Protein AF-A0A7S0X0S8-F1 (afdb_monomer_lite)

Foldseek 3Di:
DVLLPPCVPCPVVLVVLLVLCVDPLNVQLCQQVLVVLVVVLVVVVVPDPDDDLLVSLLLSLLVSLCQAFQVQDQDDPVSSVLLVVLLVLLVQLVPDDPDCDPPDSVVSNVVSLVVQLVRSLVRLVVLLVVLVVPPDQLDQSPDRDRYSSNNSSSVCSNVVHDDDSSVSSSSSSVSSNVSSPVSSVVSSVVVVCCVVPVVVVVVVVVLLVVLCVVPNPGRGPSSVVSSD

Sequence (228 aa):
MRFLANVDGMRMPMRRTLLTALTTEALTGYAAKIAAIAADNVAYLAAQDKWELSFECRKWGMAFANTLLAGLDVKSEEEAARLRADLGLFFDGLITFDIDLPGTPLRKAMDARERLLARIRASVQGQLDEIVAEKEPAVPGVKPRKNMLGYIIDANRANGEEVNVEFMAGLALGVLQAGTDTSSAGFNGLMVMMGQMPEVMARVREEQRAVVAEHGPSITKASLDASK

InterPro domains:
  IPR001128 Cytochrome P450 [PF00067] (13-216)
  IPR003650 Orange domain [PS51054] (1-22)
  IPR036396 Cytochrome P450 superfamily [G3DSA:1.10.630.10] (3-227)
  IPR036396 Cytochrome P450 superfamily [SSF48264] (12-224)

Secondary structure (DSSP, 8-state):
--TTTTTTTTHHHHHHHHHTTSSHHHHHHHHHHHHHHHHHHHHHHHT-S---HHHHHHHHHHHHHIIIII-----SHHHHHHHHHHHHHHHHGGGS-S---TTSHHHHHHHHHHHHHHHHHHHHHHHHHHHHH--S---TTTSPPSSHHHHHHHHHHHTT----HHHHHHHHHHHHHHHHHHHHHHHHHHHHHHHH-HHHHHHHHHHHHHHHHHH-SS--HHHHHT--

Organism: NCBI:txid1034604

pLDDT: mean 85.01, std 11.29, range [38.91, 96.31]

Radius of gyration: 19.45 Å; chains: 1; bounding box: 52×46×49 Å

Structure (mmCIF, N/CA/C/O backbone):
data_AF-A0A7S0X0S8-F1
#
_entry.id   AF-A0A7S0X0S8-F1
#
loop_
_atom_site.group_PDB
_atom_site.id
_atom_site.type_symbol
_atom_site.label_atom_id
_atom_site.label_alt_id
_atom_site.label_comp_id
_atom_site.label_asym_id
_atom_site.label_entity_id
_atom_site.label_seq_id
_atom_site.pdbx_PDB_ins_code
_atom_site.Cartn_x
_atom_site.Cartn_y
_atom_site.Cartn_z
_atom_site.occupancy
_atom_site.B_iso_or_equiv
_atom_site.auth_seq_id
_atom_site.auth_comp_id
_atom_site.auth_asym_id
_atom_site.auth_atom_id
_atom_site.pdbx_PDB_model_num
ATOM 1 N N . MET A 1 1 ? 4.130 -22.824 -7.018 1.00 42.56 1 MET A N 1
ATOM 2 C CA . MET A 1 1 ? 4.979 -21.784 -6.376 1.00 42.56 1 MET A CA 1
ATOM 3 C C . MET A 1 1 ? 5.940 -21.074 -7.350 1.00 42.56 1 MET A C 1
ATOM 5 O O . MET A 1 1 ? 6.861 -20.407 -6.904 1.00 42.56 1 MET A O 1
ATOM 9 N N . ARG A 1 2 ? 5.721 -21.152 -8.676 1.00 44.91 2 ARG A N 1
ATOM 10 C CA . ARG A 1 2 ? 6.559 -20.503 -9.708 1.00 44.91 2 ARG A CA 1
ATOM 11 C C . ARG A 1 2 ? 6.252 -19.002 -9.890 1.00 44.91 2 ARG A C 1
ATOM 13 O O . ARG A 1 2 ? 7.107 -18.258 -10.349 1.00 44.91 2 ARG A O 1
ATOM 20 N N . PHE A 1 3 ? 5.069 -18.554 -9.452 1.00 45.69 3 PHE A N 1
ATOM 21 C CA . PHE A 1 3 ? 4.588 -17.166 -9.559 1.00 45.69 3 PHE A CA 1
ATOM 22 C C . PHE A 1 3 ? 5.376 -16.126 -8.756 1.00 45.69 3 PHE A C 1
ATOM 24 O O . PHE A 1 3 ? 5.427 -14.968 -9.156 1.00 45.69 3 PHE A O 1
ATOM 31 N N . LEU A 1 4 ? 5.992 -16.536 -7.645 1.00 44.84 4 LEU A N 1
ATOM 32 C CA . LEU A 1 4 ? 6.798 -15.668 -6.778 1.00 44.84 4 LEU A CA 1
ATOM 33 C C . LEU A 1 4 ? 8.305 -15.951 -6.894 1.00 44.84 4 LEU A C 1
ATOM 35 O O . LEU A 1 4 ? 9.105 -15.229 -6.311 1.00 44.84 4 LEU A O 1
ATOM 39 N N . ALA A 1 5 ? 8.696 -17.018 -7.601 1.00 41.25 5 ALA A N 1
ATOM 40 C CA . ALA A 1 5 ? 10.018 -17.630 -7.462 1.00 41.25 5 ALA A CA 1
ATOM 41 C C . ALA A 1 5 ? 11.011 -17.304 -8.585 1.00 41.25 5 ALA A C 1
ATOM 43 O O . ALA A 1 5 ? 12.163 -17.703 -8.488 1.00 41.25 5 ALA A O 1
ATOM 44 N N . ASN A 1 6 ? 10.641 -16.539 -9.616 1.00 43.75 6 ASN A N 1
ATOM 45 C CA . ASN A 1 6 ? 11.620 -16.118 -10.629 1.00 43.75 6 ASN A CA 1
ATOM 46 C C . ASN A 1 6 ? 12.421 -14.881 -10.175 1.00 43.75 6 ASN A C 1
ATOM 48 O O . ASN A 1 6 ? 12.570 -13.905 -10.903 1.00 43.75 6 ASN A O 1
ATOM 52 N N . VAL A 1 7 ? 12.884 -14.918 -8.923 1.00 49.41 7 VAL A N 1
ATOM 53 C CA . VAL A 1 7 ? 13.739 -13.900 -8.300 1.00 49.41 7 VAL A CA 1
ATOM 54 C C . VAL A 1 7 ? 14.900 -14.542 -7.528 1.00 49.41 7 VAL A C 1
ATOM 56 O O . VAL A 1 7 ? 15.458 -13.936 -6.606 1.00 49.41 7 VAL A O 1
ATOM 59 N N . ASP A 1 8 ? 15.256 -15.781 -7.872 1.00 38.91 8 ASP A N 1
ATOM 60 C CA . ASP A 1 8 ? 16.399 -16.486 -7.295 1.00 38.91 8 ASP A CA 1
ATOM 61 C C . ASP A 1 8 ? 17.688 -15.727 -7.649 1.00 38.91 8 ASP A C 1
ATOM 63 O O . ASP A 1 8 ? 18.199 -15.781 -8.762 1.00 38.91 8 ASP A O 1
ATOM 67 N N . GLY A 1 9 ? 18.141 -14.914 -6.688 1.00 46.72 9 GLY A N 1
ATOM 68 C CA . GLY A 1 9 ? 19.240 -13.954 -6.822 1.00 46.72 9 GLY A CA 1
ATOM 69 C C . GLY A 1 9 ? 18.932 -12.545 -6.290 1.00 46.72 9 GLY A C 1
ATOM 70 O O . GLY A 1 9 ? 19.860 -11.836 -5.913 1.00 46.72 9 GLY A O 1
ATOM 71 N N . MET A 1 10 ? 17.656 -12.138 -6.169 1.00 51.69 10 MET A N 1
ATOM 72 C CA . MET A 1 10 ? 17.281 -10.759 -5.779 1.00 51.69 10 MET A CA 1
ATOM 73 C C . MET A 1 10 ? 16.542 -10.626 -4.437 1.00 51.69 10 MET A C 1
ATOM 75 O O . MET A 1 10 ? 16.159 -9.520 -4.061 1.00 51.69 10 MET A O 1
ATOM 79 N N . ARG A 1 11 ? 16.375 -11.706 -3.659 1.00 52.84 11 ARG A N 1
ATOM 80 C CA . ARG A 1 11 ? 15.693 -11.662 -2.343 1.00 52.84 11 ARG A CA 1
ATOM 81 C C . ARG A 1 11 ? 16.303 -10.656 -1.353 1.00 52.84 11 ARG A C 1
ATOM 83 O O . ARG A 1 11 ? 15.566 -9.938 -0.680 1.00 52.84 11 ARG A O 1
ATOM 90 N N . MET A 1 12 ? 17.633 -10.593 -1.264 1.00 45.28 12 MET A N 1
ATOM 91 C CA . MET A 1 12 ? 18.337 -9.653 -0.377 1.00 45.28 12 MET A CA 1
ATOM 92 C C . MET A 1 12 ? 18.290 -8.199 -0.885 1.00 45.28 12 MET A C 1
ATOM 94 O O . MET A 1 12 ? 17.945 -7.326 -0.084 1.00 45.28 12 MET A O 1
ATOM 98 N N . PRO A 1 13 ? 18.532 -7.920 -2.186 1.00 66.88 13 PRO A N 1
ATOM 99 C CA . PRO A 1 13 ? 18.247 -6.614 -2.783 1.00 66.88 13 PRO A CA 1
ATOM 100 C C . PRO A 1 13 ? 16.814 -6.137 -2.515 1.00 66.88 13 PRO A C 1
ATOM 102 O O . PRO A 1 13 ? 16.624 -5.029 -2.031 1.00 66.88 13 PRO A O 1
ATOM 105 N N . MET A 1 14 ? 15.815 -7.005 -2.699 1.00 69.62 14 MET A N 1
ATOM 106 C CA . MET A 1 14 ? 14.397 -6.665 -2.559 1.00 69.62 14 MET A CA 1
ATOM 107 C C . MET A 1 14 ? 14.019 -6.179 -1.157 1.00 69.62 14 MET A C 1
ATOM 109 O O . MET A 1 14 ? 13.378 -5.139 -1.017 1.00 69.62 14 MET A O 1
ATOM 113 N N . ARG A 1 15 ? 14.435 -6.895 -0.102 1.00 77.19 15 ARG A N 1
ATOM 114 C CA . ARG A 1 15 ? 14.157 -6.472 1.280 1.00 77.19 15 ARG A CA 1
ATOM 115 C C . ARG A 1 15 ? 14.813 -5.129 1.593 1.00 77.19 15 ARG A C 1
ATOM 117 O O . ARG A 1 15 ? 14.173 -4.277 2.202 1.00 77.19 15 ARG A O 1
ATOM 124 N N . ARG A 1 16 ? 16.075 -4.943 1.190 1.00 79.38 16 ARG A N 1
ATOM 125 C CA . ARG A 1 16 ? 16.810 -3.691 1.414 1.00 79.38 16 ARG A CA 1
ATOM 126 C C . ARG A 1 16 ? 16.113 -2.524 0.718 1.00 79.38 16 ARG A C 1
ATOM 128 O O . ARG A 1 16 ? 15.896 -1.504 1.357 1.00 79.38 16 ARG A O 1
ATOM 135 N N . THR A 1 17 ? 15.718 -2.710 -0.540 1.00 80.94 17 THR A N 1
ATOM 136 C CA . THR A 1 17 ? 14.986 -1.720 -1.334 1.00 80.94 17 THR A CA 1
ATOM 137 C C . THR A 1 17 ? 13.649 -1.350 -0.695 1.00 80.94 17 THR A C 1
ATOM 139 O O . THR A 1 17 ? 13.354 -0.174 -0.557 1.00 80.94 17 THR A O 1
ATOM 142 N N . LEU A 1 18 ? 12.853 -2.316 -0.229 1.00 82.12 18 LEU A N 1
ATOM 143 C CA . LEU A 1 18 ? 11.566 -2.008 0.411 1.00 82.12 18 LEU A CA 1
ATOM 144 C C . LEU A 1 18 ? 11.710 -1.194 1.698 1.00 82.12 18 LEU A C 1
ATOM 146 O O . LEU A 1 18 ? 10.903 -0.304 1.961 1.00 82.12 18 LEU A O 1
ATOM 150 N N . LEU A 1 19 ? 12.743 -1.472 2.493 1.00 84.31 19 LEU A N 1
ATOM 151 C CA . LEU A 1 19 ? 12.965 -0.764 3.752 1.00 84.31 19 LEU A CA 1
ATOM 152 C C . LEU A 1 19 ? 13.282 0.727 3.557 1.00 84.31 19 LEU A C 1
ATOM 154 O O . LEU A 1 19 ? 13.009 1.507 4.466 1.00 84.31 19 LEU A O 1
ATOM 158 N N . THR A 1 20 ? 13.784 1.153 2.390 1.00 83.31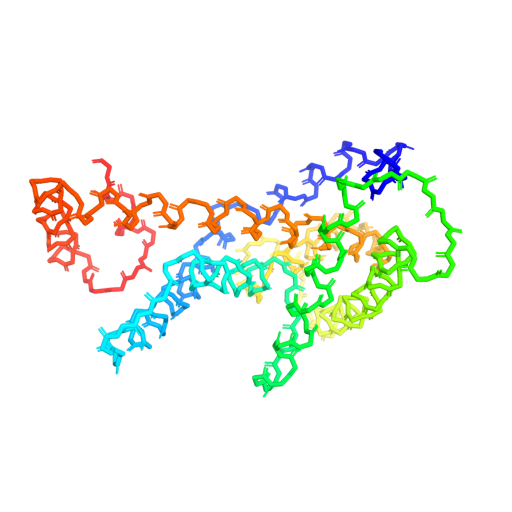 20 THR A N 1
ATOM 159 C CA . THR A 1 20 ? 14.049 2.581 2.126 1.00 83.31 20 THR A CA 1
ATOM 160 C C . THR A 1 20 ? 12.773 3.410 2.001 1.00 83.31 20 THR A C 1
ATOM 162 O O . THR A 1 20 ? 12.808 4.623 2.179 1.00 83.31 20 THR A O 1
ATOM 165 N N . ALA A 1 21 ? 11.639 2.765 1.736 1.00 84.38 21 ALA A N 1
ATOM 166 C CA . ALA A 1 21 ? 10.347 3.419 1.585 1.00 84.38 21 ALA A CA 1
ATOM 167 C C . ALA A 1 21 ? 9.402 3.201 2.778 1.00 84.38 21 ALA A C 1
ATOM 169 O O . ALA A 1 21 ? 8.237 3.604 2.726 1.00 84.38 21 ALA A O 1
ATOM 170 N N . LEU A 1 22 ? 9.913 2.592 3.853 1.00 84.56 22 LEU A N 1
ATOM 171 C CA . LEU A 1 22 ? 9.225 2.358 5.126 1.00 84.56 22 LEU A CA 1
ATOM 172 C C . LEU A 1 22 ? 9.946 3.046 6.301 1.00 84.56 22 LEU A C 1
ATOM 174 O O . LEU A 1 22 ? 9.809 2.624 7.449 1.00 84.56 22 LEU A O 1
ATOM 178 N N . THR A 1 23 ? 10.732 4.093 6.030 1.00 84.56 23 THR A N 1
ATOM 179 C CA . THR A 1 23 ? 11.349 4.909 7.086 1.00 84.56 23 THR A CA 1
ATOM 180 C C . THR A 1 23 ? 10.298 5.748 7.814 1.00 84.56 23 THR A C 1
ATOM 182 O O . THR A 1 23 ? 9.196 5.969 7.308 1.00 84.56 23 THR A O 1
ATOM 185 N N . THR A 1 24 ? 10.639 6.266 8.994 1.00 83.00 24 THR A N 1
ATOM 186 C CA . THR A 1 24 ? 9.761 7.155 9.774 1.00 83.00 24 THR A CA 1
ATOM 187 C C . THR A 1 24 ? 9.288 8.362 8.957 1.00 83.00 24 THR A C 1
ATOM 189 O O . THR A 1 24 ? 8.130 8.771 9.048 1.00 83.00 24 THR A O 1
ATOM 192 N N . GLU A 1 25 ? 10.168 8.923 8.132 1.00 80.56 25 GLU A N 1
ATOM 193 C CA . GLU A 1 25 ? 9.894 10.067 7.263 1.00 80.56 25 GLU A CA 1
ATOM 194 C C . GLU A 1 25 ? 8.908 9.679 6.157 1.00 80.56 25 GLU A C 1
ATOM 196 O O . GLU A 1 25 ? 7.926 10.389 5.929 1.00 80.56 25 GLU A O 1
ATOM 201 N N . ALA A 1 26 ? 9.118 8.523 5.516 1.00 81.19 26 ALA A N 1
ATOM 202 C CA . ALA A 1 26 ? 8.207 8.004 4.500 1.00 81.19 26 ALA A CA 1
ATOM 203 C C . ALA A 1 26 ? 6.814 7.719 5.085 1.00 81.19 26 ALA A C 1
ATOM 205 O O . ALA A 1 26 ? 5.809 8.170 4.536 1.00 81.19 26 ALA A O 1
ATOM 206 N N . LEU A 1 27 ? 6.751 7.062 6.249 1.00 82.94 27 LEU A N 1
ATOM 207 C CA . LEU A 1 27 ? 5.503 6.780 6.965 1.00 82.94 27 LEU A CA 1
ATOM 208 C C . LEU A 1 27 ? 4.755 8.064 7.350 1.00 82.94 27 LEU A C 1
ATOM 210 O O . LEU A 1 27 ? 3.542 8.151 7.160 1.00 82.94 27 LEU A O 1
ATOM 214 N N . THR A 1 28 ? 5.476 9.090 7.810 1.00 82.06 28 THR A N 1
ATOM 215 C CA . THR A 1 28 ? 4.887 10.409 8.092 1.00 82.06 28 THR A CA 1
ATOM 216 C C . THR A 1 28 ? 4.319 11.040 6.815 1.00 82.06 28 THR A C 1
ATOM 218 O O . THR A 1 28 ? 3.222 11.596 6.837 1.00 82.06 28 THR A O 1
ATOM 221 N N . GLY A 1 29 ? 5.008 10.890 5.678 1.00 80.19 29 GLY A N 1
ATOM 222 C CA . GLY A 1 29 ? 4.528 11.327 4.363 1.00 80.19 29 GLY A CA 1
ATOM 223 C C . GLY A 1 29 ? 3.295 10.570 3.846 1.00 80.19 29 GLY A C 1
ATOM 224 O O . GLY A 1 29 ? 2.555 11.093 3.007 1.00 80.19 29 GLY A O 1
ATOM 225 N N . TYR A 1 30 ? 3.040 9.357 4.346 1.00 83.69 30 TYR A N 1
ATOM 226 C CA . TYR A 1 30 ? 1.845 8.575 4.015 1.00 83.69 30 TYR A CA 1
ATOM 227 C C . TYR A 1 30 ? 0.641 8.901 4.899 1.00 83.69 30 TYR A C 1
ATOM 229 O O . TYR A 1 30 ? -0.487 8.735 4.439 1.00 83.69 30 TYR A O 1
ATOM 237 N N . ALA A 1 31 ? 0.852 9.377 6.131 1.00 83.31 31 ALA A N 1
ATOM 238 C CA . ALA A 1 31 ? -0.198 9.522 7.143 1.00 83.31 31 ALA A CA 1
ATOM 239 C C . ALA A 1 31 ? -1.439 10.276 6.635 1.00 83.31 31 ALA A C 1
ATOM 241 O O . ALA A 1 31 ? -2.555 9.769 6.741 1.00 83.31 31 ALA A O 1
ATOM 242 N N . ALA A 1 32 ? -1.252 11.434 5.993 1.00 82.25 32 ALA A N 1
ATOM 243 C CA . ALA A 1 32 ? -2.360 12.223 5.449 1.00 82.25 32 ALA A CA 1
ATOM 244 C C . ALA A 1 32 ? -3.143 11.484 4.346 1.00 82.25 32 ALA A C 1
ATOM 246 O O . ALA A 1 32 ? -4.363 11.601 4.266 1.00 82.25 32 ALA A O 1
ATOM 247 N N . LYS A 1 33 ? -2.462 10.686 3.514 1.00 83.88 33 LYS A N 1
ATOM 248 C CA . LYS A 1 33 ? -3.110 9.892 2.458 1.00 83.88 33 LYS A CA 1
ATOM 249 C C . LYS A 1 33 ? -3.880 8.718 3.043 1.00 83.88 33 LYS A C 1
ATOM 251 O O . LYS A 1 33 ? -4.990 8.452 2.605 1.00 83.88 33 LYS A O 1
ATOM 256 N N . ILE A 1 34 ? -3.311 8.043 4.042 1.00 85.75 34 ILE A N 1
ATOM 257 C CA . ILE A 1 34 ? -3.995 6.967 4.770 1.00 85.75 34 ILE A CA 1
ATOM 258 C C . ILE A 1 34 ? -5.266 7.511 5.421 1.00 85.75 34 ILE A C 1
ATOM 260 O O . ILE A 1 34 ? -6.325 6.907 5.276 1.00 85.75 34 ILE A O 1
ATOM 264 N N . ALA A 1 35 ? -5.170 8.673 6.073 1.00 86.44 35 ALA A N 1
ATOM 265 C CA . ALA A 1 35 ? -6.307 9.351 6.681 1.00 86.44 35 ALA A CA 1
ATOM 266 C C . ALA A 1 35 ? -7.396 9.678 5.648 1.00 86.44 35 ALA A C 1
ATOM 268 O O . ALA A 1 35 ? -8.564 9.396 5.895 1.00 86.44 35 ALA A O 1
ATOM 269 N N . ALA A 1 36 ? -7.015 10.212 4.482 1.00 86.00 36 ALA A N 1
ATOM 270 C CA . ALA A 1 36 ? -7.950 10.517 3.401 1.00 86.00 36 ALA A CA 1
ATOM 271 C C . ALA A 1 36 ? -8.652 9.255 2.872 1.00 86.00 36 ALA A C 1
ATOM 273 O O . ALA A 1 36 ? -9.877 9.220 2.816 1.00 86.00 36 ALA A O 1
ATOM 274 N N . ILE A 1 37 ? -7.899 8.184 2.587 1.00 85.25 37 ILE A N 1
ATOM 275 C CA . ILE A 1 37 ? -8.467 6.899 2.149 1.00 85.25 37 ILE A CA 1
ATOM 276 C C . ILE A 1 37 ? -9.451 6.369 3.193 1.00 85.25 37 ILE A C 1
ATOM 278 O O . ILE A 1 37 ? -10.538 5.921 2.838 1.00 85.25 37 ILE A O 1
ATOM 282 N N . ALA A 1 38 ? -9.086 6.396 4.475 1.00 87.44 38 ALA A N 1
ATOM 283 C CA . ALA A 1 38 ? -9.964 5.934 5.544 1.00 87.44 38 ALA A CA 1
ATOM 284 C C . ALA A 1 38 ? -11.236 6.792 5.639 1.00 87.44 38 ALA A C 1
ATOM 286 O O . ALA A 1 38 ? -12.331 6.242 5.717 1.00 87.44 38 ALA A O 1
ATOM 287 N N . ALA A 1 39 ? -11.107 8.120 5.582 1.00 88.44 39 ALA A N 1
ATOM 288 C CA . ALA A 1 39 ? -12.231 9.048 5.654 1.00 88.44 39 ALA A CA 1
ATOM 289 C C . ALA A 1 39 ? -13.216 8.859 4.491 1.00 88.44 39 ALA A C 1
ATOM 291 O O . ALA A 1 39 ? -14.413 8.723 4.737 1.00 88.44 39 ALA A O 1
ATOM 292 N N . ASP A 1 40 ? -12.722 8.774 3.252 1.00 86.94 40 ASP A N 1
ATOM 293 C CA . ASP A 1 40 ? -13.550 8.572 2.057 1.00 86.94 40 ASP A CA 1
ATOM 294 C C . ASP A 1 40 ? -14.336 7.259 2.139 1.00 86.94 40 ASP A C 1
ATOM 296 O O . ASP A 1 40 ? -15.534 7.199 1.857 1.00 86.94 40 ASP A O 1
ATOM 300 N N . ASN A 1 41 ? -13.665 6.200 2.582 1.00 86.25 41 ASN A N 1
ATOM 301 C CA . ASN A 1 41 ? -14.254 4.879 2.726 1.00 86.25 41 ASN A CA 1
ATOM 302 C C . ASN A 1 41 ? -15.299 4.816 3.850 1.00 86.25 41 ASN A C 1
ATOM 304 O O . ASN A 1 41 ? -16.375 4.246 3.662 1.00 86.25 41 ASN A O 1
ATOM 308 N N . VAL A 1 42 ? -15.024 5.432 5.002 1.00 87.81 42 VAL A N 1
ATOM 309 C CA . VAL A 1 42 ? -15.989 5.530 6.106 1.00 87.81 42 VAL A CA 1
ATOM 310 C C . VAL A 1 42 ? -17.198 6.370 5.695 1.00 87.81 42 VAL A C 1
ATOM 312 O O . VAL A 1 42 ? -18.327 5.961 5.956 1.00 87.81 42 VAL A O 1
ATOM 315 N N . ALA A 1 43 ? -16.989 7.503 5.019 1.00 90.00 43 ALA A N 1
ATOM 316 C CA . ALA A 1 43 ? -18.072 8.344 4.513 1.00 90.00 43 ALA A CA 1
ATOM 317 C C . ALA A 1 43 ? -18.945 7.595 3.496 1.00 90.00 43 ALA A C 1
ATOM 319 O O . ALA A 1 43 ? -20.172 7.670 3.567 1.00 90.00 43 ALA A O 1
ATOM 320 N N . TYR A 1 44 ? -18.323 6.823 2.598 1.00 88.75 44 TYR A N 1
ATOM 321 C CA . TYR A 1 44 ? -19.033 5.964 1.655 1.00 88.75 44 TYR A CA 1
ATOM 322 C C . TYR A 1 44 ? -19.918 4.941 2.371 1.00 88.75 44 TYR A C 1
ATOM 324 O O . TYR A 1 44 ? -21.104 4.865 2.059 1.00 88.75 44 TYR A O 1
ATOM 332 N N . LEU A 1 45 ? -19.386 4.196 3.348 1.00 88.06 45 LEU A N 1
ATOM 333 C CA . LEU A 1 45 ? -20.174 3.195 4.078 1.00 88.06 45 LEU A CA 1
ATOM 334 C C . LEU A 1 45 ? -21.269 3.816 4.942 1.00 88.06 45 LEU A C 1
ATOM 336 O O . LEU A 1 45 ? -22.352 3.248 5.039 1.00 88.06 45 LEU A O 1
ATOM 340 N N . ALA A 1 46 ? -21.012 4.977 5.546 1.00 89.25 46 ALA A N 1
ATOM 341 C CA . ALA A 1 46 ? -22.000 5.686 6.356 1.00 89.25 46 ALA A CA 1
ATOM 342 C C . ALA A 1 46 ? -23.221 6.142 5.536 1.00 89.25 46 ALA A C 1
ATOM 344 O O . ALA A 1 46 ? -24.298 6.327 6.098 1.00 89.25 46 ALA A O 1
ATOM 345 N N . ALA A 1 47 ? -23.065 6.308 4.219 1.00 92.75 47 ALA A N 1
ATOM 346 C CA . ALA A 1 47 ? -24.153 6.635 3.303 1.00 92.75 47 ALA A CA 1
ATOM 347 C C . ALA A 1 47 ? -24.965 5.407 2.838 1.00 92.75 47 ALA A C 1
ATOM 349 O O . ALA A 1 47 ? -25.961 5.577 2.134 1.00 92.75 47 ALA A O 1
ATOM 350 N N . GLN A 1 48 ? -24.556 4.184 3.195 1.00 90.94 48 GLN A N 1
ATOM 351 C CA . GLN A 1 48 ? -25.231 2.942 2.809 1.00 90.94 48 GLN A CA 1
ATOM 352 C C . GLN A 1 48 ? -26.068 2.384 3.966 1.00 90.94 48 GLN A C 1
ATOM 354 O O . GLN A 1 48 ? -25.634 2.388 5.115 1.00 90.94 48 GLN A O 1
ATOM 359 N N . ASP A 1 49 ? -27.238 1.820 3.657 1.00 89.94 49 ASP A N 1
ATOM 360 C CA . ASP A 1 49 ? -28.058 1.094 4.644 1.00 89.94 49 ASP A CA 1
ATOM 361 C C . ASP A 1 49 ? -27.419 -0.255 5.016 1.00 89.94 49 ASP A C 1
ATOM 363 O O . ASP A 1 49 ? -27.349 -0.643 6.182 1.00 89.94 49 ASP A O 1
ATOM 367 N N . LYS A 1 50 ? -26.925 -0.981 4.004 1.00 90.19 50 LYS A N 1
ATOM 368 C CA . LYS A 1 50 ? -26.304 -2.301 4.148 1.00 90.19 50 LYS A CA 1
ATOM 369 C C . LYS A 1 50 ? -25.183 -2.473 3.141 1.00 90.19 50 LYS A C 1
ATOM 371 O O . LYS A 1 50 ? -25.273 -2.006 2.009 1.00 90.19 50 LYS A O 1
ATOM 376 N N . TRP A 1 51 ? -24.159 -3.200 3.553 1.00 92.25 51 TRP A N 1
ATOM 377 C CA . TRP A 1 51 ? -22.978 -3.499 2.756 1.00 92.25 51 TRP A CA 1
ATOM 378 C C . TRP A 1 51 ? -22.373 -4.825 3.222 1.00 92.25 51 TRP A C 1
ATOM 380 O O . TRP A 1 51 ? -22.670 -5.307 4.317 1.00 92.25 51 TRP A O 1
ATOM 390 N N . GLU A 1 52 ? -21.555 -5.441 2.371 1.00 92.06 52 GLU A N 1
ATOM 391 C CA . GLU A 1 52 ? -20.871 -6.696 2.686 1.00 92.06 52 GLU A CA 1
ATOM 392 C C . GLU A 1 52 ? -19.446 -6.389 3.151 1.00 92.06 52 GLU A C 1
ATOM 394 O O . GLU A 1 52 ? -18.650 -5.806 2.416 1.00 92.06 52 GLU A O 1
ATOM 399 N N . LEU A 1 53 ? -19.142 -6.747 4.399 1.00 90.88 53 LEU A N 1
ATOM 400 C CA . LEU A 1 53 ? -17.903 -6.350 5.064 1.00 90.88 53 LEU A CA 1
ATOM 401 C C . LEU A 1 53 ? -16.653 -6.856 4.343 1.00 90.88 53 LEU A C 1
ATOM 403 O O . LEU A 1 53 ? -15.706 -6.093 4.165 1.00 90.88 53 LEU A O 1
ATOM 407 N N . SER A 1 54 ? -16.651 -8.109 3.895 1.00 90.44 54 SER A N 1
ATOM 408 C CA . SER A 1 54 ? -15.474 -8.717 3.269 1.00 90.44 54 SER A CA 1
ATOM 409 C C . SER A 1 54 ? -15.139 -8.031 1.942 1.00 90.44 54 SER A C 1
ATOM 411 O O . SER A 1 54 ? -13.973 -7.758 1.652 1.00 90.44 54 SER A O 1
ATOM 413 N N . PHE A 1 55 ? -16.161 -7.721 1.146 1.00 90.06 55 PHE A N 1
ATOM 414 C CA . PHE A 1 55 ? -16.065 -7.031 -0.131 1.00 90.06 55 PHE A CA 1
ATOM 415 C C . PHE A 1 55 ? -15.540 -5.607 0.046 1.00 90.06 55 PHE A C 1
ATOM 417 O O . PHE A 1 55 ? -14.586 -5.218 -0.633 1.00 90.06 55 PHE A O 1
ATOM 424 N N . GLU A 1 56 ? -16.102 -4.853 0.993 1.00 91.06 56 GLU A N 1
ATOM 425 C CA . GLU A 1 56 ? -15.681 -3.476 1.254 1.00 91.06 56 GLU A CA 1
ATOM 426 C C . GLU A 1 56 ? -14.261 -3.422 1.822 1.00 91.06 56 GLU A C 1
ATOM 428 O O . GLU A 1 56 ? -13.411 -2.708 1.290 1.00 91.06 56 GLU A O 1
ATOM 433 N N . CYS A 1 57 ? -13.929 -4.262 2.807 1.00 92.00 57 CYS A N 1
ATOM 434 C CA . CYS A 1 57 ? -12.564 -4.343 3.328 1.00 92.00 57 CYS A CA 1
ATOM 435 C C . CYS A 1 57 ? -11.551 -4.760 2.254 1.00 92.00 57 CYS A C 1
ATOM 437 O O . CYS A 1 57 ? -10.431 -4.244 2.250 1.00 92.00 57 CYS A O 1
ATOM 439 N N . ARG A 1 58 ? -11.934 -5.631 1.308 1.00 89.94 58 ARG A N 1
ATOM 440 C CA . ARG A 1 58 ? -11.081 -5.979 0.162 1.00 89.94 58 ARG A CA 1
ATOM 441 C C . ARG A 1 58 ? -10.852 -4.786 -0.757 1.00 89.94 58 ARG A C 1
ATOM 443 O O . ARG A 1 58 ? -9.713 -4.515 -1.136 1.00 89.94 58 ARG A O 1
ATOM 450 N N . LYS A 1 59 ? -11.904 -4.034 -1.084 1.00 87.69 59 LYS A N 1
ATOM 451 C CA . LYS A 1 59 ? -11.794 -2.793 -1.865 1.00 87.69 59 LYS A CA 1
ATOM 452 C C . LYS A 1 59 ? -10.865 -1.787 -1.174 1.00 87.69 59 LYS A C 1
ATOM 454 O O . LYS A 1 59 ? -10.034 -1.173 -1.844 1.00 87.69 59 LYS A O 1
ATOM 459 N N . TRP A 1 60 ? -10.947 -1.668 0.150 1.00 88.50 60 TRP A N 1
ATOM 460 C CA . TRP A 1 60 ? -10.099 -0.774 0.941 1.00 88.50 60 TRP A CA 1
ATOM 461 C C . TRP A 1 60 ? -8.639 -1.208 0.946 1.00 88.50 60 TRP A C 1
ATOM 463 O O . TRP A 1 60 ? -7.765 -0.379 0.704 1.00 88.50 60 TRP A O 1
ATOM 473 N N . GLY A 1 61 ? -8.358 -2.497 1.161 1.00 90.25 61 GLY A N 1
ATOM 474 C CA . GLY A 1 61 ? -6.994 -3.023 1.106 1.00 90.25 61 GLY A CA 1
ATOM 475 C C . GLY A 1 61 ? -6.346 -2.792 -0.258 1.00 90.25 61 GLY A C 1
ATOM 476 O O . GLY A 1 61 ? -5.187 -2.391 -0.326 1.00 90.25 61 GLY A O 1
ATOM 477 N N . MET A 1 62 ? -7.110 -2.930 -1.344 1.00 88.06 62 MET A N 1
ATOM 478 C CA . MET A 1 62 ? -6.634 -2.620 -2.697 1.00 88.06 62 MET A CA 1
ATOM 479 C C . MET A 1 62 ? -6.360 -1.131 -2.902 1.00 88.06 62 MET A C 1
ATOM 481 O O . MET A 1 62 ? -5.324 -0.773 -3.459 1.00 88.06 62 MET A O 1
ATOM 485 N N . ALA A 1 63 ? -7.263 -0.253 -2.455 1.00 85.75 63 ALA A N 1
ATOM 486 C CA . ALA A 1 63 ? -7.078 1.194 -2.558 1.00 85.75 63 ALA A CA 1
ATOM 487 C C . ALA A 1 63 ? -5.870 1.674 -1.738 1.00 85.75 63 ALA A C 1
ATOM 489 O O . ALA A 1 63 ? -5.078 2.491 -2.214 1.00 85.75 63 ALA A O 1
ATOM 490 N N . PHE A 1 64 ? -5.699 1.117 -0.539 1.00 88.25 64 PHE A N 1
ATOM 491 C CA . PHE A 1 64 ? -4.553 1.345 0.332 1.00 88.25 64 PHE A CA 1
ATOM 492 C C . PHE A 1 64 ? -3.249 0.887 -0.330 1.00 88.25 64 PHE A C 1
ATOM 494 O O . PHE A 1 64 ? -2.324 1.685 -0.491 1.00 88.25 64 PHE A O 1
ATOM 501 N N . ALA A 1 65 ? -3.191 -0.370 -0.781 1.00 89.00 65 ALA A N 1
ATOM 502 C CA . ALA A 1 65 ? -2.005 -0.938 -1.409 1.00 89.00 65 ALA A CA 1
ATOM 503 C C . ALA A 1 65 ? -1.653 -0.217 -2.718 1.00 89.00 65 ALA A C 1
ATOM 505 O O . ALA A 1 65 ? -0.485 0.069 -2.977 1.00 89.00 65 ALA A O 1
ATOM 506 N N . ASN A 1 66 ? -2.647 0.158 -3.525 1.00 87.81 66 ASN A N 1
ATOM 507 C CA . ASN A 1 66 ? -2.394 0.936 -4.727 1.00 87.81 66 ASN A CA 1
ATOM 508 C C . ASN A 1 66 ? -1.844 2.328 -4.396 1.00 87.81 66 ASN A C 1
ATOM 510 O O . ASN A 1 66 ? -0.789 2.700 -4.898 1.00 87.81 66 ASN A O 1
ATOM 514 N N . THR A 1 67 ? -2.522 3.084 -3.531 1.00 82.62 67 THR A N 1
ATOM 515 C CA . THR A 1 67 ? -2.149 4.478 -3.249 1.00 82.62 67 THR A CA 1
ATOM 516 C C . THR A 1 67 ? -0.785 4.585 -2.581 1.00 82.62 67 THR A C 1
ATOM 518 O O . THR A 1 67 ? 0.012 5.451 -2.939 1.00 82.62 67 THR A O 1
ATOM 521 N N . LEU A 1 68 ? -0.496 3.712 -1.616 1.00 82.44 68 LEU A N 1
ATOM 522 C CA . LEU A 1 68 ? 0.758 3.787 -0.879 1.00 82.44 68 LEU A CA 1
ATOM 523 C C . LEU A 1 68 ? 1.910 3.093 -1.582 1.00 82.44 68 LEU A C 1
ATOM 525 O O . LEU A 1 68 ? 3.044 3.530 -1.417 1.00 82.44 68 LEU A O 1
ATOM 529 N N . LEU A 1 69 ? 1.649 2.018 -2.329 1.00 80.12 69 LEU A N 1
ATOM 530 C CA . LEU A 1 69 ? 2.703 1.096 -2.738 1.00 80.12 69 LEU A CA 1
ATOM 531 C C . LEU A 1 69 ? 2.920 1.122 -4.247 1.00 80.12 69 LEU A C 1
ATOM 533 O O . LEU A 1 69 ? 4.038 1.378 -4.672 1.00 80.12 69 LEU A O 1
ATOM 537 N N . ALA A 1 70 ? 1.879 0.889 -5.051 1.00 79.19 70 ALA A N 1
ATOM 538 C CA . ALA A 1 70 ? 2.025 0.719 -6.502 1.00 79.19 70 ALA A CA 1
ATOM 539 C C . ALA A 1 70 ? 1.896 2.020 -7.314 1.00 79.19 70 ALA A C 1
ATOM 541 O O . ALA A 1 70 ? 2.446 2.117 -8.408 1.00 79.19 70 ALA A O 1
ATOM 542 N N . GLY A 1 71 ? 1.169 3.016 -6.807 1.00 82.69 71 GLY A N 1
ATOM 543 C CA . GLY A 1 71 ? 0.967 4.296 -7.478 1.00 82.69 71 GLY A CA 1
ATOM 544 C C . GLY A 1 71 ? 0.305 4.189 -8.851 1.00 82.69 71 GLY A C 1
ATOM 545 O O . GLY A 1 71 ? 0.651 4.964 -9.741 1.00 82.69 71 GLY A O 1
ATOM 546 N N . LEU A 1 72 ? -0.590 3.220 -9.077 1.00 85.25 72 LEU A N 1
ATOM 547 C CA . LEU A 1 72 ? -1.327 3.166 -10.339 1.00 85.25 72 LEU A CA 1
ATOM 548 C C . LEU A 1 72 ? -2.348 4.298 -10.363 1.00 85.25 72 LEU A C 1
ATOM 550 O O . LEU A 1 72 ? -3.173 4.417 -9.455 1.00 85.25 72 LEU A O 1
ATOM 554 N N . ASP A 1 73 ? -2.287 5.106 -11.416 1.00 79.75 73 ASP A N 1
ATOM 555 C CA . ASP A 1 73 ? -3.280 6.136 -11.688 1.00 79.75 73 ASP A CA 1
ATOM 556 C C . ASP A 1 73 ? -4.587 5.459 -12.125 1.00 79.75 73 ASP A C 1
ATOM 558 O O . ASP A 1 73 ? -4.620 4.727 -13.116 1.00 79.75 73 ASP A O 1
ATOM 562 N N . VAL A 1 74 ? -5.643 5.642 -11.334 1.00 82.69 74 VAL A N 1
ATOM 563 C CA . VAL A 1 74 ? -6.968 5.056 -11.559 1.00 82.69 74 VAL A CA 1
ATOM 564 C C . VAL A 1 74 ? -7.953 6.207 -11.682 1.00 82.69 74 VAL A C 1
ATOM 566 O O . VAL A 1 74 ? -8.263 6.870 -10.695 1.00 82.69 74 VAL A O 1
ATOM 569 N N . LYS A 1 75 ? -8.439 6.456 -12.901 1.00 82.62 75 LYS A N 1
ATOM 570 C CA . LYS A 1 75 ? -9.186 7.684 -13.228 1.00 82.62 75 LYS A CA 1
ATOM 571 C C . LYS A 1 75 ? -10.700 7.536 -13.146 1.00 82.62 75 LYS A C 1
ATOM 573 O O . LYS A 1 75 ? -11.418 8.532 -13.185 1.00 82.62 75 LYS A O 1
ATOM 578 N N . SER A 1 76 ? -11.202 6.306 -13.083 1.00 86.00 76 SER A N 1
ATOM 579 C CA . SER A 1 76 ? -12.634 6.022 -13.031 1.00 86.00 76 SER A CA 1
ATOM 580 C C . SER A 1 76 ? -12.933 4.733 -12.274 1.00 86.00 76 SER A C 1
ATOM 582 O O . SER A 1 76 ? -12.077 3.855 -12.145 1.00 86.00 76 SER A O 1
ATOM 584 N N . GLU A 1 77 ? -14.180 4.585 -11.825 1.00 83.38 77 GLU A N 1
ATOM 585 C CA . GLU A 1 77 ? -14.644 3.353 -11.181 1.00 83.38 77 GLU A CA 1
ATOM 586 C C . GLU A 1 77 ? -14.562 2.145 -12.128 1.00 83.38 77 GLU A C 1
ATOM 588 O O . GLU A 1 77 ? -14.265 1.036 -11.698 1.00 83.38 77 GLU A O 1
ATOM 593 N N . GLU A 1 78 ? -14.744 2.351 -13.434 1.00 88.75 78 GLU A N 1
ATOM 594 C CA . GLU A 1 78 ? -14.567 1.298 -14.439 1.00 88.75 78 GLU A CA 1
ATOM 595 C C . GLU A 1 78 ? -13.112 0.831 -14.532 1.00 88.75 78 GLU A C 1
ATOM 597 O O . GLU A 1 78 ? -12.837 -0.361 -14.674 1.00 88.75 78 GLU A O 1
ATOM 602 N N . GLU A 1 79 ? -12.159 1.763 -14.463 1.00 88.88 79 GLU A N 1
ATOM 603 C CA . GLU A 1 79 ? -10.742 1.426 -14.426 1.00 88.88 79 GLU A CA 1
ATOM 604 C C . GLU A 1 79 ? -10.373 0.718 -13.124 1.00 88.88 79 GLU A C 1
ATOM 606 O O . GLU A 1 79 ? -9.674 -0.297 -13.162 1.00 88.88 79 GLU A O 1
ATOM 611 N N . ALA A 1 80 ? -10.911 1.190 -11.999 1.00 85.19 80 ALA A N 1
ATOM 612 C CA . ALA A 1 80 ? -10.762 0.537 -10.709 1.00 85.19 80 ALA A CA 1
ATOM 613 C C . ALA A 1 80 ? -11.316 -0.895 -10.756 1.00 85.19 80 ALA A C 1
ATOM 615 O O . ALA A 1 80 ? -10.652 -1.830 -10.317 1.00 85.19 80 ALA A O 1
ATOM 616 N N . ALA A 1 81 ? -12.496 -1.098 -11.347 1.00 87.62 81 ALA A N 1
ATOM 617 C CA . ALA A 1 81 ? -13.119 -2.407 -11.499 1.00 87.62 81 ALA A CA 1
ATOM 618 C C . ALA A 1 81 ? -12.287 -3.350 -12.375 1.00 87.62 81 ALA A C 1
ATOM 620 O O . ALA A 1 81 ? -12.097 -4.508 -12.003 1.00 87.62 81 ALA A O 1
ATOM 621 N N . ARG A 1 82 ? -11.732 -2.861 -13.493 1.00 90.38 82 ARG A N 1
ATOM 622 C CA . ARG A 1 82 ? -10.817 -3.643 -14.342 1.00 90.38 82 ARG A CA 1
ATOM 623 C C . ARG A 1 82 ? -9.546 -4.039 -13.596 1.00 90.38 82 ARG A C 1
ATOM 625 O O . ARG A 1 82 ? -9.163 -5.203 -13.639 1.00 90.38 82 ARG A O 1
ATOM 632 N N . LEU A 1 83 ? -8.935 -3.103 -12.866 1.00 90.12 83 LEU A N 1
ATOM 633 C CA . LEU A 1 83 ? -7.763 -3.384 -12.036 1.00 90.12 83 LEU A CA 1
ATOM 634 C C . LEU A 1 83 ? -8.081 -4.437 -10.965 1.00 90.12 83 LEU A C 1
ATOM 636 O O . LEU A 1 83 ? -7.294 -5.359 -10.756 1.00 90.12 83 LEU A O 1
ATOM 640 N N . ARG A 1 84 ? -9.253 -4.339 -10.322 1.00 88.75 84 ARG A N 1
ATOM 641 C CA . ARG A 1 84 ? -9.708 -5.330 -9.339 1.00 88.75 84 ARG A CA 1
ATOM 642 C C . ARG A 1 84 ? -9.927 -6.708 -9.952 1.00 88.75 84 ARG A C 1
ATOM 644 O O . ARG A 1 84 ? -9.528 -7.698 -9.347 1.00 88.75 84 ARG A O 1
ATOM 651 N N . ALA A 1 85 ? -10.515 -6.772 -11.144 1.00 91.56 85 ALA A N 1
ATOM 652 C CA . ALA A 1 85 ? -10.720 -8.023 -11.865 1.00 91.56 85 ALA A CA 1
ATOM 653 C C . ALA A 1 85 ? -9.387 -8.691 -12.240 1.00 91.56 85 ALA A C 1
ATOM 655 O O . ALA A 1 85 ? -9.215 -9.885 -12.001 1.00 91.56 85 ALA A O 1
ATOM 656 N N . ASP A 1 86 ? -8.424 -7.925 -12.760 1.00 93.50 86 ASP A N 1
ATOM 657 C CA . ASP A 1 86 ? -7.097 -8.448 -13.097 1.00 93.50 86 ASP A CA 1
ATOM 658 C C . ASP A 1 86 ? -6.333 -8.920 -11.850 1.00 93.50 86 ASP A C 1
ATOM 660 O O . ASP A 1 86 ? -5.732 -9.994 -11.867 1.00 93.50 86 ASP A O 1
ATOM 664 N N . LEU A 1 87 ? -6.393 -8.174 -10.743 1.00 89.69 87 LEU A N 1
ATOM 665 C CA . LEU A 1 87 ? -5.788 -8.597 -9.474 1.00 89.69 87 LEU A CA 1
ATOM 666 C C . LEU A 1 87 ? -6.455 -9.852 -8.904 1.00 89.69 87 LEU A C 1
ATOM 668 O O . LEU A 1 87 ? -5.752 -10.735 -8.425 1.00 89.69 87 LEU A O 1
ATOM 672 N N . GLY A 1 88 ? -7.782 -9.967 -9.006 1.00 89.81 88 GLY A N 1
ATOM 673 C CA . GLY A 1 88 ? -8.512 -11.178 -8.630 1.00 89.81 88 GLY A CA 1
ATOM 674 C C . GLY A 1 88 ? -8.025 -12.401 -9.407 1.00 89.81 88 GLY A C 1
ATOM 675 O O . GLY A 1 88 ? -7.589 -13.374 -8.800 1.00 89.81 88 GLY A O 1
ATOM 676 N N . LEU A 1 89 ? -7.987 -12.309 -10.741 1.00 92.75 89 LEU A N 1
ATOM 677 C CA . LEU A 1 89 ? -7.475 -13.385 -11.598 1.00 92.75 89 LEU A CA 1
ATOM 678 C C . LEU A 1 89 ? -6.018 -13.738 -11.282 1.00 92.75 89 LEU A C 1
ATOM 680 O O . LEU A 1 89 ? -5.659 -14.913 -11.262 1.00 92.75 89 LEU A O 1
ATOM 684 N N . PHE A 1 90 ? -5.175 -12.733 -11.041 1.00 91.62 90 PHE A N 1
ATOM 685 C CA . PHE A 1 90 ? -3.783 -12.953 -10.667 1.00 91.62 90 PHE A CA 1
ATOM 686 C C . PHE A 1 90 ? -3.662 -13.700 -9.330 1.00 91.62 90 PHE A C 1
ATOM 688 O O . PHE A 1 90 ? -2.898 -14.662 -9.246 1.00 91.62 90 PHE A O 1
ATOM 695 N N . PHE A 1 91 ? -4.428 -13.309 -8.306 1.00 87.38 91 PHE A N 1
ATOM 696 C CA . PHE A 1 91 ? -4.386 -13.950 -6.987 1.00 87.38 91 PHE A CA 1
ATOM 697 C C . PHE A 1 91 ? -4.936 -15.378 -7.028 1.00 87.38 91 PHE A C 1
ATOM 699 O O . PHE A 1 91 ? -4.334 -16.271 -6.433 1.00 87.38 91 PHE A O 1
ATOM 706 N N . ASP A 1 92 ? -6.005 -15.623 -7.789 1.00 86.62 92 ASP A N 1
ATOM 707 C CA . ASP A 1 92 ? -6.567 -16.966 -7.981 1.00 86.62 92 ASP A CA 1
ATOM 708 C C . ASP A 1 92 ? -5.537 -17.932 -8.598 1.00 86.62 92 ASP A C 1
ATOM 710 O O . ASP A 1 92 ? -5.508 -19.125 -8.285 1.00 86.62 92 ASP A O 1
ATOM 714 N N . GLY A 1 93 ? -4.629 -17.416 -9.433 1.00 87.12 93 GLY A N 1
ATOM 715 C CA . GLY A 1 93 ? -3.515 -18.182 -9.990 1.00 87.12 93 GLY A CA 1
ATOM 716 C C . GLY A 1 93 ? -2.429 -18.576 -8.992 1.00 87.12 93 GLY A C 1
ATOM 717 O O . GLY A 1 93 ? -1.658 -19.494 -9.269 1.00 87.12 93 GLY A O 1
ATOM 718 N N . LEU A 1 94 ? -2.345 -17.929 -7.824 1.00 81.50 94 LEU A N 1
ATOM 719 C CA . LEU A 1 94 ? -1.327 -18.252 -6.817 1.00 81.50 94 LEU A CA 1
ATOM 720 C C . LEU A 1 94 ? -1.586 -19.607 -6.146 1.00 81.50 94 LEU A C 1
ATOM 722 O O . LEU A 1 94 ? -0.635 -20.260 -5.707 1.00 81.50 94 LEU A O 1
ATOM 726 N N . ILE A 1 95 ? -2.853 -20.032 -6.093 1.00 81.62 95 ILE A N 1
ATOM 727 C CA . ILE A 1 95 ? -3.321 -21.244 -5.405 1.00 81.62 95 ILE A CA 1
ATOM 728 C C . ILE A 1 95 ? -4.073 -22.158 -6.388 1.00 81.62 95 ILE A C 1
ATOM 730 O O . ILE A 1 95 ? -5.134 -22.701 -6.089 1.00 81.62 95 ILE A O 1
ATOM 734 N N . THR A 1 96 ? -3.535 -22.329 -7.596 1.00 83.56 96 THR A N 1
ATOM 735 C CA . THR A 1 96 ? -4.107 -23.229 -8.607 1.00 83.56 96 THR A CA 1
ATOM 736 C C . THR A 1 96 ? -3.131 -24.326 -9.030 1.00 83.56 96 THR A C 1
ATOM 738 O O . THR A 1 96 ? -1.939 -24.284 -8.713 1.00 83.56 96 THR A O 1
ATOM 741 N N . PHE A 1 97 ? -3.647 -25.335 -9.733 1.00 86.38 97 PHE A N 1
ATOM 742 C CA . PHE A 1 97 ? -2.832 -26.393 -10.325 1.00 86.38 97 PHE A CA 1
ATOM 743 C C . PHE A 1 97 ? -1.977 -25.849 -11.474 1.00 86.38 97 PHE A C 1
ATOM 745 O O . PHE A 1 97 ? -2.402 -24.965 -12.215 1.00 86.38 97 PHE A O 1
ATOM 752 N N . ASP A 1 98 ? -0.784 -26.420 -11.651 1.00 85.62 98 ASP A N 1
ATOM 753 C CA . ASP A 1 98 ? 0.205 -25.958 -12.633 1.00 85.62 98 ASP A CA 1
ATOM 754 C C . ASP A 1 98 ? -0.115 -26.455 -14.063 1.00 85.62 98 ASP A C 1
ATOM 756 O O . ASP A 1 98 ? 0.655 -27.195 -14.671 1.00 85.62 98 ASP A O 1
ATOM 760 N N . ILE A 1 99 ? -1.310 -26.130 -14.571 1.00 89.50 99 ILE A N 1
ATOM 761 C CA . ILE A 1 99 ? -1.798 -26.551 -15.894 1.00 89.50 99 ILE A CA 1
ATOM 762 C C . ILE A 1 99 ? -1.977 -25.321 -16.776 1.00 89.50 99 ILE A C 1
ATOM 764 O O . ILE A 1 99 ? -2.966 -24.603 -16.651 1.00 89.50 99 ILE A O 1
ATOM 768 N N . ASP A 1 100 ? -1.032 -25.095 -17.688 1.00 89.31 100 ASP A N 1
ATOM 769 C CA . ASP A 1 100 ? -1.006 -23.901 -18.533 1.00 89.31 100 ASP A CA 1
ATOM 770 C C . ASP A 1 100 ? -1.657 -24.138 -19.908 1.00 89.31 100 ASP A C 1
ATOM 772 O O . ASP A 1 100 ? -0.983 -24.272 -20.931 1.00 89.31 100 ASP A O 1
ATOM 776 N N . LEU A 1 101 ? -2.991 -24.199 -19.936 1.00 91.44 101 LEU A N 1
ATOM 777 C CA . LEU A 1 101 ? -3.779 -24.354 -21.168 1.00 91.44 101 LEU A CA 1
ATOM 778 C C . LEU A 1 101 ? -4.810 -23.224 -21.330 1.00 91.44 101 LEU A C 1
ATOM 780 O O . LEU A 1 101 ? -5.242 -22.642 -20.330 1.00 91.44 101 LEU A O 1
ATOM 784 N N . PRO A 1 102 ? -5.257 -22.906 -22.561 1.00 90.62 102 PRO A N 1
ATOM 785 C CA . PRO A 1 102 ? -6.302 -21.909 -22.785 1.00 90.62 102 PRO A CA 1
ATOM 786 C C . PRO A 1 102 ? -7.538 -22.149 -21.908 1.00 90.62 102 PRO A C 1
ATOM 788 O O . PRO A 1 102 ? -8.050 -23.262 -21.817 1.00 90.62 102 PRO A O 1
ATOM 791 N N . GLY A 1 103 ? -8.009 -21.096 -21.235 1.00 87.12 103 GLY A N 1
ATOM 792 C CA . GLY A 1 103 ? -9.187 -21.144 -20.361 1.00 87.12 103 GLY A CA 1
ATOM 793 C C . GLY A 1 103 ? -8.940 -21.644 -18.931 1.00 87.12 103 GLY A C 1
ATOM 794 O O . GLY A 1 103 ? -9.812 -21.448 -18.078 1.00 87.12 103 GLY A O 1
ATOM 795 N N . THR A 1 104 ? -7.768 -22.215 -18.636 1.00 91.38 104 THR A N 1
ATOM 796 C CA . THR A 1 104 ? -7.401 -22.640 -17.274 1.00 91.38 104 THR A CA 1
ATOM 797 C C . THR A 1 104 ? -7.201 -21.447 -16.331 1.00 91.38 104 THR A C 1
ATOM 799 O O . THR A 1 104 ? -6.885 -20.344 -16.792 1.00 91.38 104 THR A O 1
ATOM 802 N N . PRO A 1 105 ? -7.352 -21.640 -15.005 1.00 91.62 105 PRO A N 1
ATOM 803 C CA . PRO A 1 105 ? -7.061 -20.590 -14.030 1.00 91.62 105 PRO A CA 1
ATOM 804 C C . PRO A 1 105 ? -5.622 -20.077 -14.132 1.00 91.62 105 PRO A C 1
ATOM 806 O O . PRO A 1 105 ? -5.412 -18.868 -14.105 1.00 91.62 105 PRO A O 1
ATOM 809 N N . LEU A 1 106 ? -4.646 -20.974 -14.336 1.00 91.25 106 LEU A N 1
ATOM 810 C CA . LEU A 1 106 ? -3.241 -20.597 -14.478 1.00 91.25 106 LEU A CA 1
ATOM 811 C C . LEU A 1 106 ? -3.021 -19.660 -15.670 1.00 91.25 106 LEU A C 1
ATOM 813 O O . LEU A 1 106 ? -2.447 -18.585 -15.500 1.00 91.25 106 LEU A O 1
ATOM 817 N N . ARG A 1 107 ? -3.532 -20.022 -16.856 1.00 93.31 107 ARG A N 1
ATOM 818 C CA . ARG A 1 107 ? -3.424 -19.175 -18.053 1.00 93.31 107 ARG A CA 1
ATOM 819 C C . ARG A 1 107 ? -4.073 -17.808 -17.833 1.00 93.31 107 ARG A C 1
ATOM 821 O O . ARG A 1 107 ? -3.447 -16.789 -18.103 1.00 93.31 107 ARG A O 1
ATOM 828 N N . LYS A 1 108 ? -5.290 -17.774 -17.275 1.00 94.19 108 LYS A N 1
ATOM 829 C CA . LYS A 1 108 ? -6.002 -16.518 -16.969 1.00 94.19 108 LYS A CA 1
ATOM 830 C C . LYS A 1 108 ? -5.210 -15.622 -16.015 1.00 94.19 108 LYS A C 1
ATOM 832 O O . LYS A 1 108 ? -5.159 -14.410 -16.223 1.00 94.19 108 LYS A O 1
ATOM 837 N N . ALA A 1 109 ? -4.585 -16.209 -14.997 1.00 93.31 109 ALA A N 1
ATOM 838 C CA . ALA A 1 109 ? -3.756 -15.490 -14.040 1.00 93.31 109 ALA A CA 1
ATOM 839 C C . ALA A 1 109 ? -2.467 -14.948 -14.665 1.00 93.31 109 ALA A C 1
ATOM 841 O O . ALA A 1 109 ? -2.065 -13.827 -14.360 1.00 93.31 109 ALA A O 1
ATOM 842 N N . MET A 1 110 ? -1.829 -15.707 -15.562 1.00 92.00 110 MET A N 1
ATOM 843 C CA . MET A 1 110 ? -0.660 -15.244 -16.316 1.00 92.00 110 MET A CA 1
ATOM 844 C C . MET A 1 110 ? -1.017 -14.084 -17.252 1.00 92.00 110 MET A C 1
ATOM 846 O O . MET A 1 110 ? -0.317 -13.074 -17.264 1.00 92.00 110 MET A O 1
ATOM 850 N N . ASP A 1 111 ? -2.141 -14.174 -17.964 1.00 94.31 111 ASP A N 1
ATOM 851 C CA . ASP A 1 111 ? -2.604 -13.095 -18.841 1.00 94.31 111 ASP A CA 1
ATOM 852 C C . ASP A 1 111 ? -2.940 -11.828 -18.033 1.00 94.31 111 ASP A C 1
ATOM 854 O O . ASP A 1 111 ? -2.624 -10.711 -18.448 1.00 94.31 111 ASP A O 1
ATOM 858 N N . ALA A 1 112 ? -3.563 -11.988 -16.860 1.00 94.69 112 ALA A N 1
ATOM 859 C CA . ALA A 1 112 ? -3.828 -10.886 -15.938 1.00 94.69 112 ALA A CA 1
ATOM 860 C C . ALA A 1 112 ? -2.534 -10.274 -15.388 1.00 94.69 112 ALA A C 1
ATOM 862 O O . ALA A 1 112 ? -2.389 -9.053 -15.374 1.00 94.69 112 ALA A O 1
ATOM 863 N N . ARG A 1 113 ? -1.555 -11.107 -15.015 1.00 93.19 113 ARG A N 1
ATOM 864 C CA . ARG A 1 113 ? -0.227 -10.663 -14.580 1.00 93.19 113 ARG A CA 1
ATOM 865 C C . ARG A 1 113 ? 0.451 -9.791 -15.634 1.00 93.19 113 ARG A C 1
ATOM 867 O O . ARG A 1 113 ? 0.987 -8.747 -15.278 1.00 93.19 113 ARG A O 1
ATOM 874 N N . GLU A 1 114 ? 0.417 -10.175 -16.908 1.00 94.31 114 GLU A N 1
ATOM 875 C CA . GLU A 1 114 ? 1.028 -9.370 -17.974 1.00 94.31 114 GLU A CA 1
ATOM 876 C C . GLU A 1 114 ? 0.322 -8.022 -18.166 1.00 94.31 114 GLU A C 1
ATOM 878 O O . GLU A 1 114 ? 0.992 -6.993 -18.294 1.00 94.31 114 GLU A O 1
ATOM 883 N N . ARG A 1 115 ? -1.017 -7.983 -18.091 1.00 95.25 115 ARG A N 1
ATOM 884 C CA . ARG A 1 115 ? -1.774 -6.715 -18.111 1.00 95.25 115 ARG A CA 1
ATOM 885 C C . ARG A 1 115 ? -1.420 -5.813 -16.927 1.00 95.25 115 ARG A C 1
ATOM 887 O O . ARG A 1 115 ? -1.222 -4.610 -17.111 1.00 95.25 115 ARG A O 1
ATOM 894 N N . LEU A 1 116 ? -1.306 -6.387 -15.729 1.00 93.25 116 LEU A N 1
ATOM 895 C CA . LEU A 1 116 ? -0.911 -5.663 -14.519 1.00 93.25 116 LEU A CA 1
ATOM 896 C C . LEU A 1 116 ? 0.510 -5.114 -14.642 1.00 93.25 116 LEU A C 1
ATOM 898 O O . LEU A 1 116 ? 0.723 -3.928 -14.408 1.00 93.25 116 LEU A O 1
ATOM 902 N N . LEU A 1 117 ? 1.474 -5.935 -15.065 1.00 92.81 117 LEU A N 1
ATOM 903 C CA . LEU A 1 117 ? 2.854 -5.492 -15.244 1.00 92.81 117 LEU A CA 1
ATOM 904 C C . LEU A 1 117 ? 2.976 -4.403 -16.305 1.00 92.81 117 LEU A C 1
ATOM 906 O O . LEU A 1 117 ? 3.710 -3.449 -16.086 1.00 92.81 117 LEU A O 1
ATOM 910 N N . ALA A 1 118 ? 2.244 -4.483 -17.418 1.00 93.62 118 ALA A N 1
ATOM 911 C CA . ALA A 1 118 ? 2.236 -3.416 -18.418 1.00 93.62 118 ALA A CA 1
ATOM 912 C C . ALA A 1 118 ? 1.777 -2.070 -17.823 1.00 93.62 118 ALA A C 1
ATOM 914 O O . ALA A 1 118 ? 2.432 -1.048 -18.028 1.00 93.62 118 ALA A O 1
ATOM 915 N N . ARG A 1 119 ? 0.700 -2.076 -17.025 1.00 92.31 119 ARG A N 1
ATOM 916 C CA . ARG A 1 119 ? 0.206 -0.881 -16.317 1.00 92.31 119 ARG A CA 1
ATOM 917 C C . ARG A 1 119 ? 1.213 -0.355 -15.294 1.00 92.31 119 ARG A C 1
ATOM 919 O O . ARG A 1 119 ? 1.466 0.845 -15.237 1.00 92.31 119 ARG A O 1
ATOM 926 N N . ILE A 1 120 ? 1.799 -1.251 -14.504 1.00 91.88 120 ILE A N 1
ATOM 927 C CA . ILE A 1 120 ? 2.775 -0.896 -13.473 1.00 91.88 120 ILE A CA 1
ATOM 928 C C . ILE A 1 120 ? 4.048 -0.324 -14.101 1.00 91.88 120 ILE A C 1
ATOM 930 O O . ILE A 1 120 ? 4.515 0.711 -13.641 1.00 91.88 120 ILE A O 1
ATOM 934 N N . ARG A 1 121 ? 4.586 -0.932 -15.167 1.00 92.81 121 ARG A N 1
ATOM 935 C CA . ARG A 1 121 ? 5.757 -0.412 -15.896 1.00 92.81 121 ARG A CA 1
ATOM 936 C C . ARG A 1 121 ? 5.523 1.016 -16.374 1.00 92.81 121 ARG A C 1
ATOM 938 O O . ARG A 1 121 ? 6.378 1.867 -16.161 1.00 92.81 121 ARG A O 1
ATOM 945 N N . ALA A 1 122 ? 4.356 1.287 -16.960 1.00 92.12 122 ALA A N 1
ATOM 946 C CA . ALA A 1 122 ? 3.999 2.632 -17.402 1.00 92.12 122 ALA A C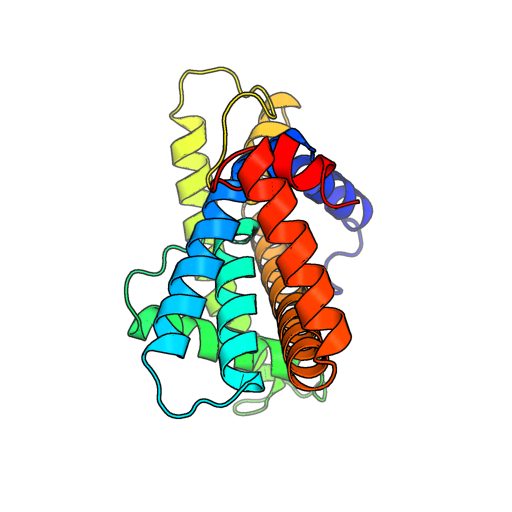A 1
ATOM 947 C C . ALA A 1 122 ? 3.961 3.633 -16.233 1.00 92.12 122 ALA A C 1
ATOM 949 O O . ALA A 1 122 ? 4.493 4.734 -16.359 1.00 92.12 122 ALA A O 1
ATOM 950 N N . SER A 1 123 ? 3.398 3.245 -15.081 1.00 91.06 123 SER A N 1
ATOM 951 C CA . SER A 1 123 ? 3.408 4.090 -13.877 1.00 91.06 123 SER A CA 1
ATOM 952 C C . SER A 1 123 ? 4.823 4.314 -13.332 1.00 91.06 123 SER A C 1
ATOM 954 O O . SER A 1 123 ? 5.197 5.451 -13.058 1.00 91.06 123 SER A O 1
ATOM 956 N N . VAL A 1 124 ? 5.636 3.258 -13.214 1.00 90.12 124 VAL A N 1
ATOM 957 C CA . VAL A 1 124 ? 7.030 3.348 -12.749 1.00 90.12 124 VAL A CA 1
ATOM 958 C C . VAL A 1 124 ? 7.837 4.278 -13.651 1.00 90.12 124 VAL A C 1
ATOM 960 O O . VAL A 1 124 ? 8.537 5.145 -13.137 1.00 90.12 124 VAL A O 1
ATOM 963 N N . GLN A 1 125 ? 7.717 4.128 -14.973 1.00 92.12 125 GLN A N 1
ATOM 964 C CA . GLN A 1 125 ? 8.418 4.983 -15.928 1.00 92.12 125 GLN A CA 1
ATOM 965 C C . GLN A 1 125 ? 7.978 6.442 -15.792 1.00 92.12 125 GLN A C 1
ATOM 967 O O . GLN A 1 125 ? 8.828 7.313 -15.657 1.00 92.12 125 GLN A O 1
ATOM 972 N N . GLY A 1 126 ? 6.669 6.711 -15.737 1.00 90.88 126 GLY A N 1
ATOM 973 C CA . GLY A 1 126 ? 6.166 8.076 -15.564 1.00 90.88 126 GLY A CA 1
ATOM 974 C C . GLY A 1 126 ? 6.651 8.726 -14.265 1.00 90.88 126 GLY A C 1
ATOM 975 O O . GLY A 1 126 ? 7.068 9.880 -14.266 1.00 90.88 126 GLY A O 1
ATOM 976 N N . GLN A 1 127 ? 6.672 7.976 -13.160 1.00 89.69 127 GLN A N 1
ATOM 977 C CA . GLN A 1 127 ? 7.205 8.467 -11.886 1.00 89.69 127 GLN A CA 1
ATOM 978 C C . GLN A 1 127 ? 8.716 8.711 -11.936 1.00 89.69 127 GLN A C 1
ATOM 980 O O . GLN A 1 127 ? 9.196 9.688 -11.363 1.00 89.69 127 GLN A O 1
ATOM 985 N N . LEU A 1 128 ? 9.468 7.840 -12.611 1.00 89.81 128 LEU A N 1
ATOM 986 C CA . LEU A 1 128 ? 10.900 8.024 -12.818 1.00 89.81 128 LEU A CA 1
ATOM 987 C C . LEU A 1 128 ? 11.172 9.291 -13.634 1.00 89.81 128 LEU A C 1
ATOM 989 O O . LEU A 1 128 ? 12.003 10.095 -13.220 1.00 89.81 128 LEU A O 1
ATOM 993 N N . ASP A 1 129 ? 10.443 9.499 -14.729 1.00 91.56 129 ASP A N 1
ATOM 994 C CA . ASP A 1 129 ? 10.574 10.678 -15.587 1.00 91.56 129 ASP A CA 1
ATOM 995 C C . ASP A 1 129 ? 10.251 11.967 -14.816 1.00 91.56 129 ASP A C 1
ATOM 997 O O . ASP A 1 129 ? 11.020 12.928 -14.875 1.00 91.56 129 ASP A O 1
ATOM 1001 N N . GLU A 1 130 ? 9.162 11.972 -14.032 1.00 89.62 130 GLU A N 1
ATOM 1002 C CA . GLU A 1 130 ? 8.802 13.087 -13.144 1.00 89.62 130 GLU A CA 1
ATOM 1003 C C . GLU A 1 130 ? 9.942 13.415 -12.172 1.00 89.62 130 GLU A C 1
ATOM 1005 O O . GLU A 1 130 ? 10.329 14.574 -12.050 1.00 89.62 130 GLU A O 1
ATOM 1010 N N . ILE A 1 131 ? 10.501 12.401 -11.505 1.00 87.94 131 ILE A N 1
ATOM 1011 C CA . ILE A 1 131 ? 11.549 12.564 -10.489 1.00 87.94 131 ILE A CA 1
ATOM 1012 C C . ILE A 1 131 ? 12.887 12.978 -11.119 1.00 87.94 131 ILE A C 1
ATOM 1014 O O . ILE A 1 131 ? 13.609 13.799 -10.553 1.00 87.94 131 ILE A O 1
ATOM 1018 N N . VAL A 1 132 ? 13.248 12.440 -12.284 1.00 86.56 132 VAL A N 1
ATOM 1019 C CA . VAL A 1 132 ? 14.486 12.797 -13.001 1.00 86.56 132 VAL A CA 1
ATOM 1020 C C . VAL A 1 132 ? 14.421 14.217 -13.560 1.00 86.56 132 VAL A C 1
ATOM 1022 O O . VAL A 1 132 ? 15.441 14.905 -13.573 1.00 86.56 132 VAL A O 1
ATOM 1025 N N . ALA A 1 133 ? 13.238 14.680 -13.972 1.00 88.31 133 ALA A N 1
ATOM 1026 C CA . ALA A 1 133 ? 13.031 16.059 -14.405 1.00 88.31 133 ALA A CA 1
ATOM 1027 C C . ALA A 1 133 ? 13.207 17.081 -13.264 1.00 88.31 133 ALA A C 1
ATOM 1029 O O . ALA A 1 133 ? 13.447 18.265 -13.525 1.00 88.31 133 ALA A O 1
ATOM 1030 N N . GLU A 1 134 ? 13.122 16.648 -12.001 1.00 85.88 134 GLU A N 1
ATOM 1031 C CA . GLU A 1 134 ? 13.457 17.489 -10.855 1.00 85.88 134 GLU A CA 1
ATOM 1032 C C . GLU A 1 134 ? 14.958 17.809 -10.877 1.00 85.88 134 GLU A C 1
ATOM 1034 O O . GLU A 1 134 ? 15.814 16.928 -10.815 1.00 85.88 134 GLU A O 1
ATOM 1039 N N . LYS A 1 135 ? 15.289 19.103 -10.942 1.00 73.00 135 LYS A N 1
ATOM 1040 C CA . LYS A 1 135 ? 16.679 19.595 -10.914 1.00 73.00 135 LYS A CA 1
ATOM 1041 C C . LYS A 1 135 ? 17.307 19.560 -9.515 1.00 73.00 135 LYS A C 1
ATOM 1043 O O . LYS A 1 135 ? 18.448 19.982 -9.343 1.00 73.00 135 LYS A O 1
ATOM 1048 N N . GLU A 1 136 ? 16.549 19.119 -8.520 1.00 72.44 136 GLU A N 1
ATOM 1049 C CA . GLU A 1 136 ? 16.980 19.026 -7.131 1.00 72.44 136 GLU A CA 1
ATOM 1050 C C . GLU A 1 136 ? 17.750 17.716 -6.898 1.00 72.44 136 GLU A C 1
ATOM 1052 O O . GLU A 1 136 ? 17.436 16.692 -7.513 1.00 72.44 136 GLU A O 1
ATOM 1057 N N . PRO A 1 137 ? 18.769 17.717 -6.020 1.00 67.56 137 PRO A N 1
ATOM 1058 C CA . PRO A 1 137 ? 19.458 16.489 -5.654 1.00 67.56 137 PRO A CA 1
ATOM 1059 C C . PRO A 1 137 ? 18.481 15.513 -4.989 1.00 67.56 137 PRO A C 1
ATOM 1061 O O . PRO A 1 137 ? 17.669 15.904 -4.150 1.00 67.56 137 PRO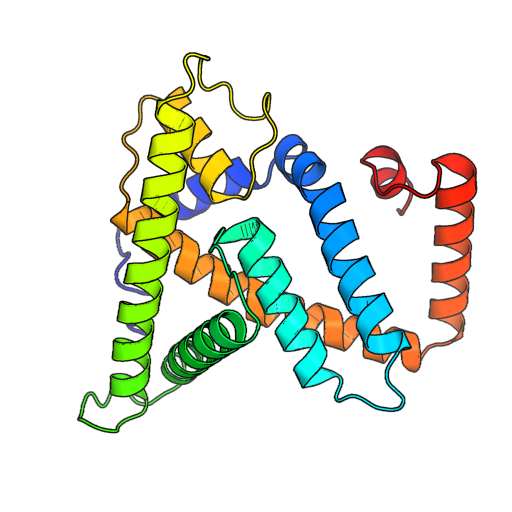 A O 1
ATOM 1064 N N . ALA A 1 138 ? 18.587 14.229 -5.337 1.00 66.81 138 ALA A N 1
ATOM 1065 C CA . ALA A 1 138 ? 17.831 13.175 -4.673 1.00 66.81 138 ALA A CA 1
ATOM 1066 C C . ALA A 1 138 ? 18.346 13.028 -3.235 1.00 66.81 138 ALA A C 1
ATOM 1068 O O . ALA A 1 138 ? 19.379 12.403 -2.999 1.00 66.81 138 ALA A O 1
ATOM 1069 N N . VAL A 1 139 ? 17.646 13.635 -2.276 1.00 67.19 139 VAL A N 1
ATOM 1070 C CA . VAL A 1 139 ? 17.914 13.447 -0.848 1.00 67.19 139 VAL A CA 1
ATOM 1071 C C . VAL A 1 139 ? 16.775 12.613 -0.257 1.00 67.19 139 VAL A C 1
ATOM 1073 O O . VAL A 1 139 ? 15.665 13.133 -0.093 1.00 67.19 139 VAL A O 1
ATOM 1076 N N . PRO A 1 140 ? 17.010 11.321 0.045 1.00 64.88 140 PRO A N 1
ATOM 1077 C CA . PRO A 1 140 ? 15.973 10.437 0.561 1.00 64.88 140 PRO A CA 1
ATOM 1078 C C . PRO A 1 140 ? 15.328 11.008 1.825 1.00 64.88 140 PRO A C 1
ATOM 1080 O O . PRO A 1 140 ? 16.016 11.457 2.739 1.00 64.88 140 PRO A O 1
ATOM 1083 N N . GLY A 1 141 ? 13.996 11.001 1.873 1.00 62.78 141 GLY A N 1
ATOM 1084 C CA . GLY A 1 141 ? 13.233 11.423 3.052 1.00 62.78 141 GLY A CA 1
ATOM 1085 C C . GLY A 1 141 ? 13.102 12.936 3.257 1.00 62.78 141 GLY A C 1
ATOM 1086 O O . GLY A 1 141 ? 12.332 13.342 4.123 1.00 62.78 141 GLY A O 1
ATOM 1087 N N . VAL A 1 142 ? 13.772 13.777 2.458 1.00 67.62 142 VAL A N 1
ATOM 1088 C CA . VAL A 1 142 ? 13.619 15.244 2.545 1.00 67.62 142 VAL A CA 1
ATOM 1089 C C . VAL A 1 142 ? 12.338 15.711 1.861 1.00 67.62 142 VAL A C 1
ATOM 1091 O O . VAL A 1 142 ? 11.612 16.544 2.401 1.00 67.62 142 VAL A O 1
ATOM 1094 N N . LYS A 1 143 ? 12.033 15.156 0.684 1.00 76.69 143 LYS A N 1
ATOM 1095 C CA . LYS A 1 143 ? 10.820 15.479 -0.069 1.00 76.69 143 LYS A CA 1
ATOM 1096 C C . LYS A 1 143 ? 9.783 14.363 0.08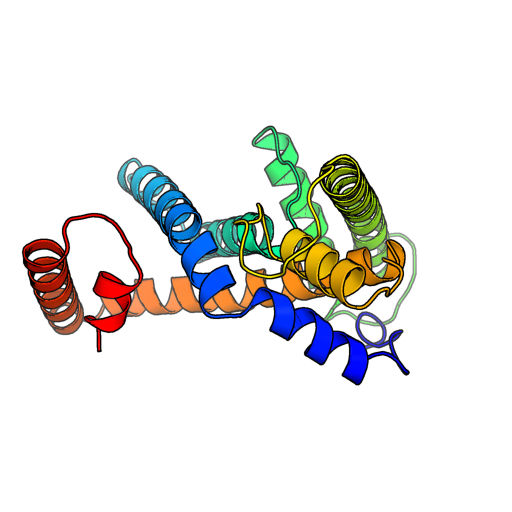3 1.00 76.69 143 LYS A C 1
ATOM 1098 O O . LYS A 1 143 ? 10.092 13.206 -0.207 1.00 76.69 143 LYS A O 1
ATOM 1103 N N . PRO A 1 144 ? 8.540 14.675 0.486 1.00 78.19 144 PRO A N 1
ATOM 1104 C CA . PRO A 1 144 ? 7.469 13.690 0.487 1.00 78.19 144 PRO A CA 1
ATOM 1105 C C . PRO A 1 144 ? 7.204 13.161 -0.926 1.00 78.19 144 PRO A C 1
ATOM 1107 O O . PRO A 1 144 ? 7.018 13.940 -1.865 1.00 78.19 144 PRO A O 1
ATOM 1110 N N . ARG A 1 145 ? 7.143 11.836 -1.086 1.00 84.69 145 ARG A N 1
ATOM 1111 C CA . ARG A 1 145 ? 6.812 11.197 -2.368 1.00 84.69 145 ARG A CA 1
ATOM 1112 C C . ARG A 1 145 ? 5.367 10.724 -2.412 1.00 84.69 145 ARG A C 1
ATOM 1114 O O . ARG A 1 145 ? 4.689 10.567 -1.394 1.00 84.69 145 ARG A O 1
ATOM 1121 N N . LYS A 1 146 ? 4.855 10.539 -3.633 1.00 81.12 146 LYS A N 1
ATOM 1122 C CA . LYS A 1 146 ? 3.467 10.118 -3.878 1.00 81.12 146 LYS A CA 1
ATOM 1123 C C . LYS A 1 146 ? 3.193 8.721 -3.305 1.00 81.12 146 LYS A C 1
ATOM 1125 O O . LYS A 1 146 ? 2.128 8.524 -2.733 1.00 81.12 146 LYS A O 1
ATOM 1130 N N . ASN A 1 147 ? 4.159 7.815 -3.377 1.00 86.50 147 ASN A N 1
ATOM 1131 C CA . ASN A 1 147 ? 4.048 6.423 -2.948 1.00 86.50 147 ASN A CA 1
ATOM 1132 C C . ASN A 1 147 ? 5.453 5.834 -2.694 1.00 86.50 147 ASN A C 1
ATOM 1134 O O . ASN A 1 147 ? 6.468 6.510 -2.886 1.00 86.50 147 ASN A O 1
ATOM 1138 N N . MET A 1 148 ? 5.486 4.566 -2.295 1.00 87.56 148 MET A N 1
ATOM 1139 C CA . MET A 1 148 ? 6.678 3.780 -1.984 1.00 87.56 148 MET A CA 1
ATOM 1140 C C . MET A 1 148 ? 7.696 3.733 -3.132 1.00 87.56 148 MET A C 1
ATOM 1142 O O . MET A 1 148 ? 8.897 3.826 -2.886 1.00 87.56 148 MET A O 1
ATOM 1146 N N . LEU A 1 149 ? 7.243 3.638 -4.387 1.00 87.94 149 LEU A N 1
ATOM 1147 C CA . LEU A 1 149 ? 8.137 3.580 -5.550 1.00 87.94 149 LEU A CA 1
ATOM 1148 C C . LEU A 1 149 ? 8.931 4.871 -5.712 1.00 87.94 149 LEU A C 1
ATOM 1150 O O . LEU A 1 149 ? 10.122 4.807 -5.996 1.00 87.94 149 LEU A O 1
ATOM 1154 N N . GLY A 1 150 ? 8.315 6.027 -5.457 1.00 88.00 150 GLY A N 1
ATOM 1155 C CA . GLY A 1 150 ? 9.022 7.307 -5.475 1.00 88.00 150 GLY A CA 1
ATOM 1156 C C . GLY A 1 150 ? 10.169 7.366 -4.459 1.00 88.00 150 GLY A C 1
ATOM 1157 O O . GLY A 1 150 ? 11.259 7.823 -4.793 1.00 88.00 150 GLY A O 1
ATOM 1158 N N . TYR A 1 151 ? 9.958 6.849 -3.244 1.00 87.25 151 TYR A N 1
ATOM 1159 C CA . TYR A 1 151 ? 11.017 6.771 -2.229 1.00 87.25 151 TYR A CA 1
ATOM 1160 C C . TYR A 1 151 ? 12.135 5.795 -2.619 1.00 87.25 151 TYR A C 1
ATOM 1162 O O . TYR A 1 151 ? 13.310 6.072 -2.380 1.00 87.25 151 TYR A O 1
ATOM 1170 N N . ILE A 1 152 ? 11.789 4.673 -3.256 1.00 87.12 152 ILE A N 1
ATOM 1171 C CA . ILE A 1 152 ? 12.778 3.725 -3.784 1.00 87.12 152 ILE A CA 1
ATOM 1172 C C . ILE A 1 152 ? 13.612 4.370 -4.902 1.00 87.12 152 ILE A C 1
ATOM 1174 O O . ILE A 1 152 ? 14.832 4.221 -4.911 1.00 87.12 152 ILE A O 1
ATOM 1178 N N . ILE A 1 153 ? 12.976 5.111 -5.815 1.00 87.44 153 ILE A N 1
ATOM 1179 C CA . ILE A 1 153 ? 13.660 5.826 -6.902 1.00 87.44 153 ILE A CA 1
ATOM 1180 C C . ILE A 1 153 ? 14.660 6.838 -6.330 1.00 87.44 153 ILE A C 1
ATOM 1182 O O . ILE A 1 153 ? 15.814 6.851 -6.759 1.00 87.44 153 ILE A O 1
ATOM 1186 N N . ASP A 1 154 ? 14.262 7.641 -5.338 1.00 86.06 154 ASP A N 1
ATOM 1187 C CA . ASP A 1 154 ? 15.173 8.580 -4.670 1.00 86.06 154 ASP A CA 1
ATOM 1188 C C . ASP A 1 154 ? 16.360 7.873 -4.018 1.00 86.06 154 ASP A C 1
ATOM 1190 O O . ASP A 1 154 ? 17.498 8.314 -4.169 1.00 86.06 154 ASP A O 1
ATOM 1194 N N . ALA A 1 155 ? 16.107 6.770 -3.308 1.00 84.81 155 ALA A N 1
ATOM 1195 C CA . ALA A 1 155 ? 17.152 6.008 -2.636 1.00 84.81 155 ALA A CA 1
ATOM 1196 C C . ALA A 1 155 ? 18.168 5.428 -3.632 1.00 84.81 155 ALA A C 1
ATOM 1198 O O . ALA A 1 155 ? 19.373 5.556 -3.415 1.00 84.81 155 ALA A O 1
ATOM 1199 N N . ASN A 1 156 ? 17.704 4.847 -4.743 1.00 84.88 156 ASN A N 1
ATOM 1200 C CA . ASN A 1 156 ? 18.591 4.332 -5.787 1.00 84.88 156 ASN A CA 1
ATOM 1201 C C . ASN A 1 156 ? 19.424 5.465 -6.402 1.00 84.88 156 ASN A C 1
ATOM 1203 O O . ASN A 1 156 ? 20.647 5.353 -6.478 1.00 84.88 156 ASN A O 1
ATOM 1207 N N . ARG A 1 157 ? 18.795 6.599 -6.750 1.00 83.31 157 ARG A N 1
ATOM 1208 C CA . ARG A 1 157 ? 19.499 7.769 -7.303 1.00 83.31 157 ARG A CA 1
ATOM 1209 C C . ARG A 1 157 ? 20.554 8.323 -6.348 1.00 83.31 157 ARG A C 1
ATOM 1211 O O . ARG A 1 157 ? 21.658 8.626 -6.789 1.00 83.31 157 ARG A O 1
ATOM 1218 N N . ALA A 1 158 ? 20.239 8.435 -5.058 1.00 83.69 158 ALA A N 1
ATOM 1219 C CA . ALA A 1 158 ? 21.172 8.915 -4.039 1.00 83.69 158 ALA A CA 1
ATOM 1220 C C . ALA A 1 158 ? 22.401 8.001 -3.887 1.00 83.69 158 ALA A C 1
ATOM 1222 O O . ALA A 1 158 ? 23.499 8.482 -3.616 1.00 83.69 158 ALA A O 1
ATOM 1223 N N . ASN A 1 159 ? 22.228 6.697 -4.116 1.00 82.81 159 ASN A N 1
ATOM 1224 C CA . ASN A 1 159 ? 23.308 5.710 -4.103 1.00 82.81 159 ASN A CA 1
ATOM 1225 C C . ASN A 1 159 ? 24.044 5.586 -5.451 1.00 82.81 159 ASN A C 1
ATOM 1227 O O . ASN A 1 159 ? 24.983 4.798 -5.556 1.00 82.81 159 ASN A O 1
ATOM 1231 N N . GLY A 1 160 ? 23.626 6.326 -6.486 1.00 81.38 160 GLY A N 1
ATOM 1232 C CA . GLY A 1 160 ? 24.146 6.176 -7.848 1.00 81.38 160 GLY A CA 1
ATOM 1233 C C . GLY A 1 160 ? 23.760 4.850 -8.517 1.00 81.38 160 GLY A C 1
ATOM 1234 O O . GLY A 1 160 ? 24.419 4.434 -9.467 1.00 81.38 160 GLY A O 1
ATOM 1235 N N . GLU A 1 161 ? 22.721 4.173 -8.021 1.00 84.31 161 GLU A N 1
ATOM 1236 C CA . GLU A 1 161 ? 22.199 2.922 -8.571 1.00 84.31 161 GLU A CA 1
ATOM 1237 C C . GLU A 1 161 ? 21.187 3.209 -9.699 1.00 84.31 161 GLU A C 1
ATOM 1239 O O . GLU A 1 161 ? 20.335 4.096 -9.595 1.00 84.31 161 GLU A O 1
ATOM 1244 N N . GLU A 1 162 ? 21.256 2.434 -10.784 1.00 82.12 162 GLU A N 1
ATOM 1245 C CA . GLU A 1 162 ? 20.297 2.524 -11.888 1.00 82.12 162 GLU A CA 1
ATOM 1246 C C . GLU A 1 162 ? 18.915 1.994 -11.468 1.00 82.12 162 GLU A C 1
ATOM 1248 O O . GLU A 1 162 ? 18.786 0.969 -10.791 1.00 82.12 162 GLU A O 1
ATOM 1253 N N . VAL A 1 163 ? 17.850 2.679 -11.892 1.00 85.25 163 VAL A N 1
ATOM 1254 C CA . VAL A 1 163 ? 16.473 2.237 -11.646 1.00 85.25 163 VAL A CA 1
ATOM 1255 C C . VAL A 1 163 ? 16.046 1.266 -12.745 1.00 85.25 163 VAL A C 1
ATOM 1257 O O . VAL A 1 163 ? 15.707 1.667 -13.854 1.00 85.25 163 VAL A O 1
ATOM 1260 N N . ASN A 1 164 ? 16.006 -0.026 -12.422 1.00 88.44 164 ASN A N 1
ATOM 1261 C CA . ASN A 1 164 ? 15.493 -1.052 -13.327 1.00 88.44 164 ASN A CA 1
ATOM 1262 C C . ASN A 1 164 ? 13.956 -1.123 -13.264 1.00 88.44 164 ASN A C 1
ATOM 1264 O O . ASN A 1 164 ? 13.385 -1.615 -12.288 1.00 88.44 164 ASN A O 1
ATOM 1268 N N . VAL A 1 165 ? 13.288 -0.672 -14.328 1.00 89.88 165 VAL A N 1
ATOM 1269 C CA . VAL A 1 165 ? 11.817 -0.618 -14.422 1.00 89.88 165 VAL A CA 1
ATOM 1270 C C . VAL A 1 165 ? 11.164 -2.000 -14.317 1.00 89.88 165 VAL A C 1
ATOM 1272 O O . VAL A 1 165 ? 10.131 -2.126 -13.664 1.00 89.88 165 VAL A O 1
ATOM 1275 N N . GLU A 1 166 ? 11.762 -3.049 -14.886 1.00 88.25 166 GLU A N 1
ATOM 1276 C CA . GLU A 1 166 ? 11.221 -4.416 -14.803 1.00 88.25 166 GLU A CA 1
ATOM 1277 C C . GLU A 1 166 ? 11.252 -4.949 -13.373 1.00 88.25 166 GLU A C 1
ATOM 1279 O O . GLU A 1 166 ? 10.266 -5.507 -12.882 1.00 88.25 166 GLU A O 1
ATOM 1284 N N . PHE A 1 167 ? 12.368 -4.732 -12.675 1.00 86.00 167 PHE A N 1
ATOM 1285 C CA . PHE A 1 167 ? 12.481 -5.098 -11.269 1.00 86.00 167 PHE A CA 1
ATOM 1286 C C . PHE A 1 167 ? 11.474 -4.327 -10.415 1.00 86.00 167 PHE A C 1
ATOM 1288 O O . PHE A 1 167 ? 10.759 -4.924 -9.611 1.00 86.00 167 PHE A O 1
ATOM 1295 N N . MET A 1 168 ? 11.378 -3.014 -10.625 1.00 86.94 168 MET A N 1
ATOM 1296 C CA . MET A 1 168 ? 10.434 -2.152 -9.920 1.00 86.94 168 MET A CA 1
ATOM 1297 C C . MET A 1 168 ? 8.984 -2.561 -10.178 1.00 86.94 168 MET A C 1
ATOM 1299 O O . MET A 1 168 ? 8.176 -2.558 -9.252 1.00 86.94 168 MET A O 1
ATOM 1303 N N . ALA A 1 169 ? 8.653 -2.977 -11.402 1.00 89.62 169 ALA A N 1
ATOM 1304 C CA . ALA A 1 169 ? 7.319 -3.451 -11.733 1.00 89.62 169 ALA A CA 1
ATOM 1305 C C . ALA A 1 169 ? 6.984 -4.781 -11.045 1.00 89.62 169 ALA A C 1
ATOM 1307 O O . ALA A 1 169 ? 5.896 -4.934 -10.486 1.00 89.62 169 ALA A O 1
ATOM 1308 N N . GLY A 1 170 ? 7.930 -5.725 -11.021 1.00 88.31 170 GLY A N 1
ATOM 1309 C CA . GLY A 1 170 ? 7.787 -6.967 -10.261 1.00 88.31 170 GLY A CA 1
ATOM 1310 C C . GLY A 1 170 ? 7.635 -6.715 -8.757 1.00 88.31 170 GLY A C 1
ATOM 1311 O O . GLY A 1 170 ? 6.770 -7.313 -8.115 1.00 88.31 170 GLY A O 1
ATOM 1312 N N . LEU A 1 171 ? 8.424 -5.785 -8.211 1.00 86.38 171 LEU A N 1
ATOM 1313 C CA . LEU A 1 171 ? 8.362 -5.375 -6.811 1.00 86.38 171 LEU A CA 1
ATOM 1314 C C . LEU A 1 171 ? 7.008 -4.753 -6.461 1.00 86.38 171 LEU A C 1
ATOM 1316 O O . LEU A 1 171 ? 6.374 -5.162 -5.490 1.00 86.38 171 LEU A O 1
ATOM 1320 N N . ALA A 1 172 ? 6.544 -3.803 -7.271 1.00 88.75 172 ALA A N 1
ATOM 1321 C CA . ALA A 1 172 ? 5.253 -3.152 -7.099 1.00 88.75 172 ALA A CA 1
ATOM 1322 C C . ALA A 1 172 ? 4.101 -4.159 -7.158 1.00 88.75 172 ALA A C 1
ATOM 1324 O O . ALA A 1 172 ? 3.213 -4.100 -6.315 1.00 88.75 172 ALA A O 1
ATOM 1325 N N . LEU A 1 173 ? 4.128 -5.115 -8.096 1.00 90.00 173 LEU A N 1
ATOM 1326 C CA . LEU A 1 173 ? 3.104 -6.158 -8.183 1.00 90.00 173 LEU A CA 1
ATOM 1327 C C . LEU A 1 173 ? 3.095 -7.051 -6.933 1.00 90.00 173 LEU A C 1
ATOM 1329 O O . LEU A 1 173 ? 2.029 -7.334 -6.387 1.00 90.00 173 LEU A O 1
ATOM 1333 N N . GLY A 1 174 ? 4.274 -7.470 -6.463 1.00 86.62 174 GLY A N 1
ATOM 1334 C CA . GLY A 1 174 ? 4.402 -8.283 -5.254 1.00 86.62 174 GLY A CA 1
ATOM 1335 C C . GLY A 1 174 ? 3.897 -7.556 -4.007 1.00 86.62 174 GLY A C 1
ATOM 1336 O O . GLY A 1 174 ? 3.171 -8.130 -3.199 1.00 86.62 174 GLY A O 1
ATOM 1337 N N . VAL A 1 175 ? 4.220 -6.271 -3.870 1.00 85.12 175 VAL A N 1
ATOM 1338 C CA . VAL A 1 175 ? 3.769 -5.464 -2.733 1.00 85.12 175 VAL A CA 1
ATOM 1339 C C . VAL A 1 175 ? 2.287 -5.101 -2.832 1.00 85.12 175 VAL A C 1
ATOM 1341 O O . VAL A 1 175 ? 1.600 -5.096 -1.814 1.00 85.12 175 VAL A O 1
ATOM 1344 N N . LEU A 1 176 ? 1.763 -4.863 -4.036 1.00 88.75 176 LEU A N 1
ATOM 1345 C CA . LEU A 1 176 ? 0.332 -4.665 -4.261 1.00 88.75 176 LEU A CA 1
ATOM 1346 C C . LEU A 1 176 ? -0.462 -5.897 -3.812 1.00 88.75 176 LEU A C 1
ATOM 1348 O O . LEU A 1 176 ? -1.484 -5.748 -3.146 1.00 88.75 176 LEU A O 1
ATOM 1352 N N . GLN A 1 177 ? 0.036 -7.101 -4.107 1.00 87.12 177 GLN A N 1
ATOM 1353 C CA . GLN A 1 177 ? -0.546 -8.353 -3.625 1.00 87.12 177 GLN A CA 1
ATOM 1354 C C . GLN A 1 177 ? -0.459 -8.480 -2.103 1.00 87.12 177 GLN A C 1
ATOM 1356 O O . GLN A 1 177 ? -1.487 -8.609 -1.438 1.00 87.12 177 GLN A O 1
ATOM 1361 N N . ALA A 1 178 ? 0.751 -8.381 -1.549 1.00 86.56 178 ALA A N 1
ATOM 1362 C CA . ALA A 1 178 ? 0.981 -8.546 -0.118 1.00 86.56 178 ALA A CA 1
ATOM 1363 C C . ALA A 1 178 ? 0.180 -7.537 0.722 1.00 86.56 178 ALA A C 1
ATOM 1365 O O . ALA A 1 178 ? -0.455 -7.916 1.707 1.00 86.56 178 ALA A O 1
ATOM 1366 N N . GLY A 1 179 ? 0.177 -6.265 0.314 1.00 88.00 179 GLY A N 1
ATOM 1367 C CA . GLY A 1 179 ? -0.561 -5.195 0.980 1.00 88.00 179 GLY A CA 1
ATOM 1368 C C . GLY A 1 179 ? -2.073 -5.333 0.831 1.00 88.00 179 GLY A C 1
ATOM 1369 O O . GLY A 1 179 ? -2.800 -5.031 1.769 1.00 88.00 179 GLY A O 1
ATOM 1370 N N . THR A 1 180 ? -2.566 -5.840 -0.303 1.00 89.56 180 THR A N 1
ATOM 1371 C CA . THR A 1 180 ? -4.008 -6.029 -0.493 1.00 89.56 180 THR A CA 1
ATOM 1372 C C . THR A 1 180 ? -4.554 -7.079 0.466 1.00 89.56 180 THR A C 1
ATOM 1374 O O . THR A 1 180 ? -5.431 -6.763 1.269 1.00 89.56 180 THR A O 1
ATOM 1377 N N . ASP A 1 181 ? -4.063 -8.318 0.402 1.00 88.06 181 ASP A N 1
ATOM 1378 C CA . ASP A 1 181 ? -4.702 -9.431 1.116 1.00 88.06 181 ASP A CA 1
ATOM 1379 C C . ASP A 1 181 ? -4.590 -9.261 2.637 1.00 88.06 181 ASP A C 1
ATOM 1381 O O . ASP A 1 181 ? -5.569 -9.429 3.368 1.00 88.06 181 ASP A O 1
ATOM 1385 N N . THR A 1 182 ? -3.406 -8.869 3.118 1.00 90.88 182 THR A N 1
ATOM 1386 C CA . THR A 1 182 ? -3.147 -8.756 4.559 1.00 90.88 182 THR A CA 1
ATOM 1387 C C . THR A 1 182 ? -3.850 -7.558 5.191 1.00 90.88 182 THR A C 1
ATOM 1389 O O . THR A 1 182 ? -4.475 -7.717 6.240 1.00 90.88 182 THR A O 1
ATOM 1392 N N . SER A 1 183 ? -3.832 -6.378 4.555 1.00 92.31 183 SER A N 1
ATOM 1393 C CA . SER A 1 183 ? -4.552 -5.211 5.079 1.00 92.31 183 SER A CA 1
ATOM 1394 C C . SER A 1 183 ? -6.063 -5.408 5.017 1.00 92.31 183 SER A C 1
ATOM 1396 O O . SER A 1 183 ? -6.740 -5.070 5.982 1.00 92.31 183 SER A O 1
ATOM 1398 N N . SER A 1 184 ? -6.595 -6.024 3.954 1.00 92.81 184 SER A N 1
ATOM 1399 C CA . SER A 1 184 ? -8.030 -6.345 3.866 1.00 92.81 184 SER A CA 1
ATOM 1400 C C . SER A 1 184 ? -8.478 -7.249 5.014 1.00 92.81 184 SER A C 1
ATOM 1402 O O . SER A 1 184 ? -9.488 -6.976 5.661 1.00 92.81 184 SER A O 1
ATOM 1404 N N . ALA A 1 185 ? -7.705 -8.301 5.306 1.00 92.75 185 ALA A N 1
ATOM 1405 C CA . ALA A 1 185 ? -7.975 -9.192 6.429 1.00 92.75 185 ALA A CA 1
ATOM 1406 C C . ALA A 1 185 ? -7.873 -8.464 7.780 1.00 92.75 185 ALA A C 1
ATOM 1408 O O . ALA A 1 185 ? -8.715 -8.673 8.654 1.00 92.75 185 ALA A O 1
ATOM 1409 N N . GLY A 1 186 ? -6.885 -7.576 7.933 1.00 94.31 186 GLY A N 1
ATOM 1410 C CA . GLY A 1 186 ? -6.729 -6.728 9.114 1.00 94.31 186 GLY A CA 1
ATOM 1411 C C . GLY A 1 186 ? -7.922 -5.795 9.334 1.00 94.31 186 GLY A C 1
ATOM 1412 O O . GLY A 1 186 ? -8.470 -5.763 10.434 1.00 94.31 186 GLY A O 1
ATOM 1413 N N . PHE A 1 187 ? -8.375 -5.093 8.290 1.00 92.12 187 PHE A N 1
ATOM 1414 C CA . PHE A 1 187 ? -9.564 -4.238 8.346 1.00 92.12 187 PHE A CA 1
ATOM 1415 C C . PHE A 1 187 ? -10.812 -5.041 8.703 1.00 92.12 187 PHE A C 1
ATOM 1417 O O . PHE A 1 187 ? -11.551 -4.648 9.602 1.00 92.12 187 PHE A O 1
ATOM 1424 N N . ASN A 1 188 ? -11.011 -6.194 8.064 1.00 94.06 188 ASN A N 1
ATOM 1425 C CA . ASN A 1 188 ? -12.140 -7.069 8.352 1.00 94.06 188 ASN A CA 1
ATOM 1426 C C . ASN A 1 188 ? -12.143 -7.513 9.824 1.00 94.06 188 ASN A C 1
ATOM 1428 O O . ASN A 1 188 ? -13.148 -7.367 10.515 1.00 94.06 188 ASN A O 1
ATOM 1432 N N . GLY A 1 189 ? -11.002 -7.994 10.329 1.00 93.88 189 GLY A N 1
ATOM 1433 C CA . GLY A 1 189 ? -10.860 -8.399 11.728 1.00 93.88 189 GLY A CA 1
ATOM 1434 C C . GLY A 1 189 ? -11.121 -7.249 12.700 1.00 93.88 189 GLY A C 1
ATOM 1435 O O . GLY A 1 189 ? -11.873 -7.418 13.658 1.00 93.88 189 GLY A O 1
ATOM 1436 N N . LEU A 1 190 ? -10.560 -6.067 12.426 1.00 92.31 190 LEU A N 1
ATOM 1437 C CA . LEU A 1 190 ? -10.781 -4.864 13.227 1.00 92.31 190 LEU A CA 1
ATOM 1438 C C . LEU A 1 190 ? -12.273 -4.505 13.300 1.00 92.31 190 LEU A C 1
ATOM 1440 O O . LEU A 1 190 ? -12.799 -4.297 14.391 1.00 92.31 190 LEU A O 1
ATOM 1444 N N . MET A 1 191 ? -12.967 -4.477 12.160 1.00 90.56 191 MET A N 1
ATOM 1445 C CA . MET A 1 191 ? -14.391 -4.136 12.091 1.00 90.56 191 MET A CA 1
ATOM 1446 C C . MET A 1 191 ? -15.272 -5.151 12.827 1.00 90.56 191 MET A C 1
ATOM 1448 O O . MET A 1 191 ? -16.173 -4.748 13.564 1.00 90.56 191 MET A O 1
ATOM 1452 N N . VAL A 1 192 ? -14.992 -6.453 12.689 1.00 92.75 192 VAL A N 1
ATOM 1453 C CA . VAL A 1 192 ? -15.707 -7.507 13.430 1.00 92.75 192 VAL A CA 1
ATOM 1454 C C . VAL A 1 192 ? -15.507 -7.340 14.935 1.00 92.75 192 VAL A C 1
ATOM 1456 O O . VAL A 1 192 ? -16.488 -7.308 15.676 1.00 92.75 192 VAL A O 1
ATOM 1459 N N . MET A 1 193 ? -14.260 -7.179 15.392 1.00 91.25 193 MET A N 1
ATOM 1460 C CA . MET A 1 193 ? -13.960 -7.024 16.818 1.00 91.25 193 MET A CA 1
ATOM 1461 C C . MET A 1 193 ? -14.622 -5.772 17.403 1.00 91.25 193 MET A C 1
ATOM 1463 O O . MET A 1 193 ? -15.284 -5.860 18.433 1.00 91.25 193 MET A O 1
ATOM 1467 N N . MET A 1 194 ? -14.527 -4.621 16.726 1.00 90.38 194 MET A N 1
ATOM 1468 C CA . MET A 1 194 ? -15.176 -3.383 17.182 1.00 90.38 194 MET A CA 1
ATOM 1469 C C . MET A 1 194 ? -16.704 -3.497 17.226 1.00 90.38 194 MET A C 1
ATOM 1471 O O . MET A 1 194 ? -17.335 -2.917 18.108 1.00 90.38 194 MET A O 1
ATOM 1475 N N . GLY A 1 195 ? -17.306 -4.240 16.292 1.00 90.31 195 GLY A N 1
ATOM 1476 C CA . GLY A 1 195 ? -18.750 -4.475 16.264 1.00 90.31 195 GLY A CA 1
ATOM 1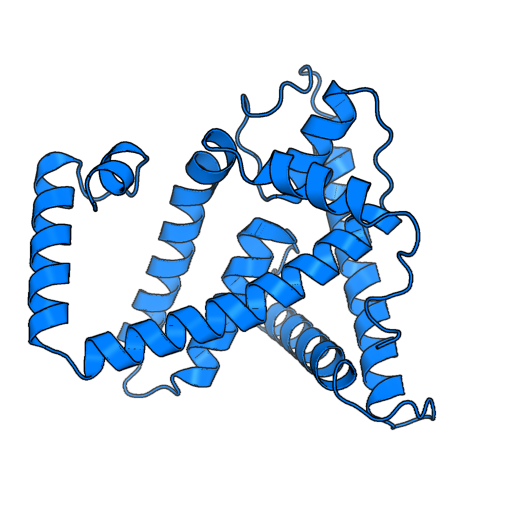477 C C . GLY A 1 195 ? -19.243 -5.435 17.350 1.00 90.31 195 GLY A C 1
ATOM 1478 O O . GLY A 1 195 ? -20.389 -5.329 17.780 1.00 90.31 195 GLY A O 1
ATOM 1479 N N . GLN A 1 196 ? -18.393 -6.360 17.803 1.00 95.19 196 GLN A N 1
ATOM 1480 C CA . GLN A 1 196 ? -18.752 -7.398 18.777 1.00 95.19 196 GLN A CA 1
ATOM 1481 C C . GLN A 1 196 ? -18.340 -7.069 20.220 1.00 95.19 196 GLN A C 1
ATOM 1483 O O . GLN A 1 196 ? -18.869 -7.683 21.144 1.00 95.19 196 GLN A O 1
ATOM 1488 N N . MET A 1 197 ? -17.429 -6.113 20.423 1.00 96.31 197 MET A N 1
ATOM 1489 C CA . MET A 1 197 ? -16.843 -5.775 21.729 1.00 96.31 197 MET A CA 1
ATOM 1490 C C . MET A 1 197 ? -17.098 -4.294 22.079 1.00 96.31 197 MET A C 1
ATOM 1492 O O . MET A 1 197 ? -16.214 -3.444 21.907 1.00 96.31 197 MET A O 1
ATOM 1496 N N . PRO A 1 198 ? -18.313 -3.932 22.537 1.00 94.62 198 PRO A N 1
ATOM 1497 C CA . PRO A 1 198 ? -18.695 -2.538 22.779 1.00 94.62 198 PRO A CA 1
ATOM 1498 C C . 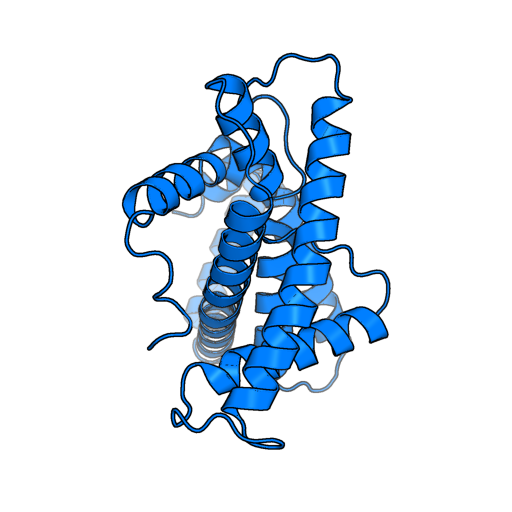PRO A 1 198 ? -17.825 -1.833 23.831 1.00 94.62 198 PRO A C 1
ATOM 1500 O O . PRO A 1 198 ? -17.594 -0.628 23.732 1.00 94.62 198 PRO A O 1
ATOM 1503 N N . GLU A 1 199 ? -17.305 -2.564 24.813 1.00 95.06 199 GLU A N 1
ATOM 1504 C CA . GLU A 1 199 ? -16.379 -2.064 25.828 1.00 95.06 199 GLU A CA 1
ATOM 1505 C C . GLU A 1 199 ? -15.016 -1.680 25.240 1.00 95.06 199 GLU A C 1
ATOM 1507 O O . GLU A 1 199 ? -14.454 -0.645 25.605 1.00 95.06 199 GLU A O 1
ATOM 1512 N N . VAL A 1 200 ? -14.508 -2.459 24.279 1.00 93.19 200 VAL A N 1
ATOM 1513 C CA . VAL A 1 200 ? -13.282 -2.121 23.544 1.00 93.19 200 VAL A CA 1
ATOM 1514 C C . VAL A 1 200 ? -13.532 -0.879 22.696 1.00 93.19 200 VAL A C 1
ATOM 1516 O O . VAL A 1 200 ? -12.747 0.065 22.745 1.00 93.19 200 VAL A O 1
ATOM 1519 N N . MET A 1 201 ? -14.668 -0.820 21.996 1.00 94.62 201 MET A N 1
ATOM 1520 C CA . MET A 1 201 ? -15.029 0.346 21.187 1.00 94.62 201 MET A CA 1
ATOM 1521 C C . MET A 1 201 ? -15.183 1.623 22.030 1.00 94.62 201 MET A C 1
ATOM 1523 O O . MET A 1 201 ? -14.812 2.712 21.587 1.00 94.62 201 MET A O 1
ATOM 1527 N N . ALA A 1 202 ? -15.706 1.517 23.255 1.00 94.81 202 ALA A N 1
ATOM 1528 C CA . ALA A 1 202 ? -15.805 2.646 24.177 1.00 94.81 202 ALA A CA 1
ATOM 1529 C C . ALA A 1 202 ? -14.422 3.194 24.562 1.00 94.81 202 ALA A C 1
ATOM 1531 O O . ALA A 1 202 ? -14.221 4.409 24.505 1.00 94.81 202 ALA A O 1
ATOM 1532 N N . ARG A 1 203 ? -13.469 2.304 24.870 1.00 94.62 203 ARG A N 1
ATOM 1533 C CA . ARG A 1 203 ? -12.081 2.663 25.202 1.00 94.62 203 ARG A CA 1
ATOM 1534 C C . ARG A 1 203 ? -11.345 3.285 24.020 1.00 94.62 203 ARG A C 1
ATOM 1536 O O . ARG A 1 203 ? -10.743 4.337 24.182 1.00 94.62 203 ARG A O 1
ATOM 1543 N N . VAL A 1 204 ? -11.470 2.703 22.824 1.00 93.19 204 VAL A N 1
ATOM 1544 C CA . VAL A 1 204 ? -10.893 3.276 21.594 1.00 93.19 204 VAL A CA 1
ATOM 1545 C C . VAL A 1 204 ? -11.438 4.685 21.357 1.00 93.19 204 VAL A C 1
ATOM 1547 O O . VAL A 1 204 ? -10.684 5.609 21.082 1.00 93.19 204 VAL A O 1
ATOM 1550 N N . ARG A 1 205 ? -12.748 4.905 21.523 1.00 94.19 205 ARG A N 1
ATOM 1551 C CA . ARG A 1 205 ? -13.331 6.251 21.387 1.00 94.19 205 ARG A CA 1
ATOM 1552 C C . ARG A 1 205 ? -12.829 7.232 22.445 1.00 94.19 205 ARG A C 1
ATOM 1554 O O . ARG A 1 205 ? -12.742 8.421 22.157 1.00 94.19 205 ARG A O 1
ATOM 1561 N N . GLU A 1 206 ? -12.585 6.774 23.667 1.00 96.00 206 GLU A N 1
ATOM 1562 C CA . GLU A 1 206 ? -12.024 7.606 24.733 1.00 96.00 206 GLU A CA 1
ATOM 1563 C C . GLU A 1 206 ? -10.590 8.027 24.417 1.00 96.00 206 GLU A C 1
ATOM 1565 O O . GLU A 1 206 ? -10.301 9.221 24.439 1.00 96.00 206 GLU A O 1
ATOM 1570 N N . GLU A 1 207 ? -9.749 7.076 24.019 1.00 94.56 207 GLU A N 1
ATOM 1571 C CA . GLU A 1 207 ? -8.382 7.327 23.564 1.00 94.56 207 GLU A CA 1
ATOM 1572 C C . GLU A 1 207 ? -8.360 8.323 22.398 1.00 94.56 207 GLU A C 1
ATOM 1574 O O . GLU A 1 207 ? -7.704 9.358 22.477 1.00 94.56 207 GLU A O 1
ATOM 1579 N N . GLN A 1 208 ? -9.159 8.083 21.353 1.00 93.94 208 GLN A N 1
ATOM 1580 C CA . GLN A 1 208 ? -9.213 8.973 20.191 1.00 93.94 208 GLN A CA 1
ATOM 1581 C C . GLN A 1 208 ? -9.695 10.386 20.562 1.00 93.94 208 GLN A C 1
ATOM 1583 O O . GLN A 1 208 ? -9.175 11.366 20.033 1.00 93.94 208 GLN A O 1
ATOM 1588 N N . ARG A 1 209 ? -10.642 10.535 21.504 1.00 95.75 209 ARG A N 1
ATOM 1589 C CA . ARG A 1 209 ? -11.042 11.862 22.011 1.00 95.75 209 ARG A CA 1
ATOM 1590 C C . ARG A 1 209 ? -9.906 12.562 22.753 1.00 95.75 209 ARG A C 1
ATOM 1592 O O . ARG A 1 209 ? -9.747 13.765 22.567 1.00 95.75 209 ARG A O 1
ATOM 1599 N N . ALA A 1 210 ? -9.147 11.840 23.577 1.00 95.56 210 ALA A N 1
ATOM 1600 C CA . ALA A 1 210 ? -8.010 12.400 24.304 1.00 95.56 210 ALA A CA 1
ATOM 1601 C C . ALA A 1 210 ? -6.905 12.858 23.338 1.00 95.56 210 ALA A C 1
ATOM 1603 O O . ALA A 1 210 ? -6.477 14.008 23.401 1.00 95.56 210 ALA A O 1
ATOM 1604 N N . VAL A 1 211 ? -6.540 12.009 22.372 1.00 95.00 211 VAL A N 1
ATOM 1605 C CA . VAL A 1 211 ? -5.550 12.324 21.331 1.00 95.00 211 VAL A CA 1
ATOM 1606 C C . VAL A 1 211 ? -5.974 13.548 20.518 1.00 95.00 211 VAL A C 1
ATOM 1608 O O . VAL A 1 211 ? -5.165 14.445 20.296 1.00 95.00 211 VAL A O 1
ATOM 1611 N N . VAL A 1 212 ? -7.243 13.631 20.106 1.00 94.88 212 VAL A N 1
ATOM 1612 C CA . VAL A 1 212 ? -7.752 14.789 19.353 1.00 94.88 212 VAL A CA 1
ATOM 1613 C C . VAL A 1 212 ? -7.784 16.058 20.204 1.00 94.88 212 VAL A C 1
ATOM 1615 O O . VAL A 1 212 ? -7.505 17.139 19.687 1.00 94.88 212 VAL A O 1
ATOM 1618 N N . ALA A 1 213 ? -8.105 15.958 21.495 1.00 95.06 213 ALA A N 1
ATOM 1619 C CA . ALA A 1 213 ? -8.086 17.106 22.398 1.00 95.06 213 ALA A CA 1
ATOM 1620 C C . ALA A 1 213 ? -6.667 17.666 22.597 1.00 95.06 213 ALA A C 1
ATOM 1622 O O . ALA A 1 213 ? -6.507 18.881 22.705 1.00 95.06 213 ALA A O 1
ATOM 1623 N N . GLU A 1 214 ? -5.651 16.801 22.616 1.00 95.25 214 GLU A N 1
ATOM 1624 C CA . GLU A 1 214 ? -4.253 17.191 22.826 1.00 95.25 214 GLU A CA 1
ATOM 1625 C C . GLU A 1 214 ? -3.541 17.619 21.532 1.00 95.25 214 GLU A C 1
ATOM 1627 O O . GLU A 1 214 ? -2.809 18.610 21.517 1.00 95.25 214 GLU A O 1
ATOM 1632 N N . HIS A 1 215 ? -3.761 16.900 20.429 1.00 93.00 215 HIS A N 1
ATOM 1633 C CA . HIS A 1 215 ? -2.990 17.046 19.187 1.00 93.00 215 HIS A CA 1
ATOM 1634 C C . HIS A 1 215 ? -3.805 17.570 17.995 1.00 93.00 215 HIS A C 1
ATOM 1636 O O . HIS A 1 215 ? -3.248 17.809 16.921 1.00 93.00 215 HIS A O 1
ATOM 1642 N N . GLY A 1 216 ? -5.110 17.784 18.174 1.00 92.12 216 GLY A N 1
ATOM 1643 C CA . GLY A 1 216 ? -6.030 18.195 17.118 1.00 92.12 216 GLY A CA 1
ATOM 1644 C C . GLY A 1 216 ? -6.559 17.026 16.270 1.00 92.12 216 GLY A C 1
ATOM 1645 O O . GLY A 1 216 ? -6.168 15.876 16.451 1.00 92.12 216 GLY A O 1
ATOM 1646 N N . PRO A 1 217 ? -7.471 17.303 15.319 1.00 87.75 217 PRO A N 1
ATOM 1647 C CA . PRO A 1 217 ? -8.167 16.270 14.542 1.00 87.75 217 PRO A CA 1
ATOM 1648 C C . PRO A 1 217 ? -7.314 15.622 13.438 1.00 87.75 217 PRO A C 1
ATOM 1650 O O . PRO A 1 217 ? -7.741 14.649 12.820 1.00 87.75 217 PRO A O 1
ATOM 1653 N N . SER A 1 218 ? -6.135 16.172 13.144 1.00 86.19 218 SER A N 1
ATOM 1654 C CA . SER A 1 218 ? -5.268 15.691 12.068 1.00 86.19 218 SER A CA 1
ATOM 1655 C C . SER A 1 218 ? -4.398 14.525 12.532 1.00 86.19 218 SER A C 1
ATOM 1657 O O . SER A 1 218 ? -3.748 14.611 13.571 1.00 86.19 218 SER A O 1
ATOM 1659 N N . ILE A 1 219 ? -4.290 13.477 11.709 1.00 86.25 219 ILE A N 1
ATOM 1660 C CA . ILE A 1 219 ? -3.342 12.383 11.951 1.00 86.25 219 ILE A CA 1
ATOM 1661 C C . ILE A 1 219 ? -1.924 12.886 11.663 1.00 86.25 219 ILE A C 1
ATOM 1663 O O . ILE A 1 219 ? -1.536 13.096 10.512 1.00 86.25 219 ILE A O 1
ATOM 1667 N N . THR A 1 220 ? -1.151 13.082 12.723 1.00 85.25 220 THR A N 1
ATOM 1668 C CA . THR A 1 220 ? 0.248 13.513 12.689 1.00 85.25 220 THR A CA 1
ATOM 1669 C C . THR A 1 220 ? 1.132 12.472 13.366 1.00 85.25 220 THR A C 1
ATOM 1671 O O . THR A 1 220 ? 0.652 11.574 14.055 1.00 85.25 220 THR A O 1
ATOM 1674 N N . LYS A 1 221 ? 2.455 12.600 13.222 1.00 83.75 221 LYS A N 1
ATOM 1675 C CA . LYS A 1 221 ? 3.383 11.755 13.983 1.00 83.75 221 LYS A CA 1
ATOM 1676 C C . LYS A 1 221 ? 3.138 11.865 15.496 1.00 83.75 221 LYS A C 1
ATOM 1678 O O . LYS A 1 221 ? 3.097 10.846 16.169 1.00 83.75 221 LYS A O 1
ATOM 1683 N N . ALA A 1 222 ? 2.912 13.080 16.003 1.00 85.75 222 ALA A N 1
ATOM 1684 C CA . ALA A 1 222 ? 2.654 13.310 17.423 1.00 85.75 222 ALA A CA 1
ATOM 1685 C C . ALA A 1 222 ? 1.376 12.601 17.903 1.00 85.75 222 ALA A C 1
ATOM 1687 O O . ALA A 1 222 ? 1.413 11.920 18.922 1.00 85.75 222 ALA A O 1
ATOM 1688 N N . SER A 1 223 ? 0.279 12.679 17.138 1.00 87.38 223 SER A N 1
ATOM 1689 C CA . SER A 1 223 ? -0.971 11.998 17.503 1.00 87.38 223 SER A CA 1
ATOM 1690 C C . SER A 1 223 ? -0.839 10.469 17.470 1.00 87.38 223 SER A C 1
ATOM 1692 O O . SER A 1 223 ? -1.430 9.778 18.295 1.00 87.38 223 SER A O 1
ATOM 1694 N N . LEU A 1 224 ? -0.049 9.928 16.533 1.00 84.50 224 LEU A N 1
ATOM 1695 C CA . LEU A 1 224 ? 0.235 8.491 16.453 1.00 84.50 224 LEU A CA 1
ATOM 1696 C C . LEU A 1 224 ? 1.120 8.018 17.614 1.00 84.50 224 LEU A C 1
ATOM 1698 O O . LEU A 1 224 ? 0.844 6.980 18.206 1.00 84.50 224 LEU A O 1
ATOM 1702 N N . ASP A 1 225 ? 2.153 8.786 17.967 1.00 86.50 225 ASP A N 1
ATOM 1703 C CA . ASP A 1 225 ? 3.066 8.457 19.068 1.00 86.50 225 ASP A CA 1
ATOM 1704 C C . ASP A 1 225 ? 2.375 8.489 20.445 1.00 86.50 225 ASP A C 1
ATOM 1706 O O . ASP A 1 225 ? 2.838 7.804 21.362 1.00 86.50 225 ASP A O 1
ATOM 1710 N N . ALA A 1 226 ? 1.280 9.246 20.573 1.00 84.62 226 ALA A N 1
ATOM 1711 C CA . ALA A 1 226 ? 0.446 9.338 21.771 1.00 84.62 226 ALA A CA 1
ATOM 1712 C C . ALA A 1 226 ? -0.549 8.172 21.937 1.00 84.62 226 ALA A C 1
ATOM 1714 O O . ALA A 1 226 ? -1.033 7.942 23.041 1.00 84.62 226 ALA A O 1
ATOM 1715 N N . SER A 1 227 ? -0.835 7.415 20.872 1.00 68.25 227 SER A N 1
ATOM 1716 C CA . SER A 1 227 ? -1.821 6.315 20.870 1.00 68.25 227 SER A CA 1
ATOM 1717 C C . SER A 1 227 ? -1.232 4.977 21.379 1.00 68.25 227 SER A C 1
ATOM 1719 O O . SER A 1 227 ? -1.476 3.929 20.783 1.00 68.25 227 SER A O 1
ATOM 1721 N N . LYS A 1 228 ? -0.376 5.006 22.413 1.00 55.62 228 LYS A N 1
ATOM 1722 C CA . LYS A 1 228 ? 0.369 3.833 22.928 1.00 55.62 228 LYS A CA 1
ATOM 1723 C C . LYS A 1 228 ? -0.282 3.156 24.126 1.00 55.62 228 LYS A C 1
ATOM 1725 O O . LYS A 1 228 ? -0.714 3.876 25.050 1.00 55.62 228 LYS A O 1
#